Protein AF-A0A2S7XU06-F1 (afdb_monomer_lite)

pLDDT: mean 81.52, std 22.82, range [26.81, 98.25]

Organism: NCBI:txid61644

Sequence (320 aa):
MTQSYSNAATNSNQKAVSNQKDTAQTSTCYLTVCTRIDGKPAGKTYTLANGEVTKEVAGHSGRYTALRHRVASLSELSTLLASLTPAQTLIYGHCVECGDLPYQILPDKTLRERLNVGKRQLGVHHINGKTTIGRFKENFTSGGLLFVDRDRQPSMPAQLETASDDDFFAQLERLVPGISSAERLAYSSSSSRVLLPDGLPAFNGTPSRHYWLRLATDIDQDSIRLALTVAAGAADLMFTATDKHGKKRLNRTVLDLSVYSTEREIFDSPPAVNAPLQCAKGDYQISNLGGAASSSNRRGGCHSIPCQTHQDHDHPQRRR

Secondary structure (DSSP, 8-state):
--------------------------PPEEEEEEEETT---SSEEEEEETTEEEEEEP-----EEEEEEEESSHHHHHHHHHH--TTEEEESSB-STTTTS-EEEE-HHHHHHHHT-SS---S-EEETTEEEEES-GGG-B--SEEEEEB---TTS-GGG--SSHHHHHHHHTTTSTTGGGS-EEEEE-GGGGEE-TTS-BSS-SSPPEEEEEE-SS---HHHHHHHHHHHHHHTT-EEEEEPTTS--EEEEESB-GGG-STT-EE--SPPEE-TT-EEPPPPEEEESTT-----------------PPP----------

Foldseek 3Di:
DDDDDDDDDDDDDDDPPPPPPPPLPQQWFKWKKWFAPVNDFQAWEWEADPNAIDIDGDDHQQKTFMFIDIDRDVVVVLVVLLPFARRIWIFQFDAVLVPGDTAIEHAQVVVCVQVVHPDGDADWDQGPNGTYGYLDLRRTFGGQKDKWFFDDDPQDPPVLDDQDPLRNQVLCCLQPPQSSQFKKKWKFFQQLFKADLVRHRSDDDDGGTMMMGGHSDGDQLVVSLVSSVVSQVVSVQWDFDAPPVNPDTDIDGSTPSVSSGRSDIHGSHHHHYDPPMDGHRMDMDIPNPPGDPPPPPPPPPPPDDDDDDDDDDDDDDDDD

Structure (mmCIF, N/CA/C/O backbone):
data_AF-A0A2S7XU06-F1
#
_entry.id   AF-A0A2S7XU06-F1
#
loop_
_atom_site.group_PDB
_atom_site.id
_atom_site.type_symbol
_atom_site.label_atom_id
_atom_site.label_alt_id
_atom_site.label_comp_id
_atom_site.label_asym_id
_atom_site.label_entity_id
_atom_site.label_seq_id
_atom_site.pdbx_PDB_ins_code
_atom_site.Cartn_x
_atom_site.Cartn_y
_atom_site.Cartn_z
_atom_site.occupancy
_atom_site.B_iso_or_equiv
_atom_site.auth_seq_id
_atom_site.auth_comp_id
_atom_site.auth_asym_id
_atom_site.auth_atom_id
_atom_site.pdbx_PDB_model_num
ATOM 1 N N . MET A 1 1 ? -49.157 -52.410 25.604 1.00 34.88 1 MET A N 1
ATOM 2 C CA . MET A 1 1 ? -48.946 -53.593 24.740 1.00 34.88 1 MET A CA 1
ATOM 3 C C . MET A 1 1 ? -48.680 -53.046 23.342 1.00 34.88 1 MET A C 1
ATOM 5 O O . MET A 1 1 ? -49.532 -52.310 22.881 1.00 34.88 1 MET A O 1
ATOM 9 N N . THR A 1 2 ? -47.553 -53.190 22.647 1.00 34.50 2 THR A N 1
ATOM 10 C CA . THR A 1 2 ? -46.316 -53.972 22.808 1.00 34.50 2 THR A CA 1
ATOM 11 C C . THR A 1 2 ? -45.272 -53.318 21.876 1.00 34.50 2 THR A C 1
ATOM 13 O O . THR A 1 2 ? -45.641 -52.821 20.815 1.00 34.50 2 THR A O 1
ATOM 16 N N . GLN A 1 3 ? -43.997 -53.275 22.274 1.00 30.12 3 GLN A N 1
ATOM 17 C CA . GLN A 1 3 ? -42.848 -52.878 21.436 1.00 30.12 3 GLN A CA 1
ATOM 18 C C . GLN A 1 3 ? -42.535 -53.923 20.350 1.00 30.12 3 GLN A C 1
ATOM 20 O O . GLN A 1 3 ? -42.825 -55.095 20.576 1.00 30.12 3 GLN A O 1
ATOM 25 N N . SER A 1 4 ? -41.849 -53.516 19.266 1.00 29.25 4 SER A N 1
ATOM 26 C CA . SER A 1 4 ? -40.598 -54.099 18.683 1.00 29.25 4 SER A CA 1
ATOM 27 C C . SER A 1 4 ? -40.472 -53.742 17.183 1.00 29.25 4 SER A C 1
ATOM 29 O O . SER A 1 4 ? -41.433 -53.879 16.441 1.00 29.25 4 SER A O 1
ATOM 31 N N . TYR A 1 5 ? -39.463 -52.981 16.732 1.00 26.81 5 TYR A N 1
ATOM 32 C CA . TYR A 1 5 ? -38.028 -53.259 16.472 1.00 26.81 5 TYR A CA 1
ATOM 33 C C . TYR A 1 5 ? -37.704 -53.939 15.114 1.00 26.81 5 TYR A C 1
ATOM 35 O O . TYR A 1 5 ? -37.833 -55.144 14.965 1.00 26.81 5 TYR A O 1
ATOM 43 N N . SER A 1 6 ? -37.179 -53.104 14.196 1.00 30.50 6 SER A N 1
ATOM 44 C CA . SER A 1 6 ? -35.950 -53.238 13.368 1.00 30.50 6 SER A CA 1
ATOM 45 C C . SER A 1 6 ? -35.720 -54.344 12.314 1.00 30.50 6 SER A C 1
ATOM 47 O O . SER A 1 6 ? -35.914 -55.523 12.583 1.00 30.50 6 SER A O 1
ATOM 49 N N . ASN A 1 7 ? -35.042 -53.893 11.233 1.00 30.41 7 ASN A N 1
ATOM 50 C CA . ASN A 1 7 ? -34.068 -54.546 10.316 1.00 30.41 7 ASN A CA 1
ATOM 51 C C . ASN A 1 7 ? -34.589 -54.827 8.895 1.00 30.41 7 ASN A C 1
ATOM 53 O O . ASN A 1 7 ? -35.734 -55.211 8.733 1.00 30.41 7 ASN A O 1
ATOM 57 N N . ALA A 1 8 ? -33.817 -54.761 7.809 1.00 28.70 8 ALA A N 1
ATOM 58 C CA . ALA A 1 8 ? -32.512 -54.196 7.451 1.00 28.70 8 ALA A CA 1
ATOM 59 C C . ALA A 1 8 ? -32.339 -54.447 5.930 1.00 28.70 8 ALA A C 1
ATOM 61 O O . ALA A 1 8 ? -32.888 -55.431 5.443 1.00 28.70 8 ALA A O 1
ATOM 62 N N . ALA A 1 9 ? -31.499 -53.642 5.255 1.00 28.20 9 ALA A N 1
ATOM 63 C CA . ALA A 1 9 ? -30.775 -53.967 4.003 1.00 28.20 9 ALA A CA 1
ATOM 64 C C . ALA A 1 9 ? -31.636 -54.165 2.715 1.00 28.20 9 ALA A C 1
ATOM 66 O O . ALA A 1 9 ? -32.738 -54.678 2.760 1.00 28.20 9 ALA A O 1
ATOM 67 N N . THR A 1 10 ? -31.256 -53.800 1.484 1.00 27.20 10 THR A N 1
ATOM 68 C CA . THR A 1 10 ? -29.970 -53.412 0.884 1.00 27.20 10 THR A CA 1
ATOM 69 C C . THR A 1 10 ? -30.218 -52.854 -0.529 1.00 27.20 10 THR A C 1
ATOM 71 O O . THR A 1 10 ? -31.056 -53.376 -1.252 1.00 27.20 10 THR A O 1
ATOM 74 N N . ASN A 1 11 ? -29.415 -51.855 -0.913 1.00 28.66 11 ASN A N 1
ATOM 75 C CA . ASN A 1 11 ? -28.810 -51.609 -2.233 1.00 28.66 11 ASN A CA 1
ATOM 76 C C . ASN A 1 11 ? -29.585 -51.888 -3.538 1.00 28.66 11 ASN A C 1
ATOM 78 O O . ASN A 1 11 ? -29.717 -53.034 -3.950 1.00 28.66 11 ASN A O 1
ATOM 82 N N . SER A 1 12 ? -29.699 -50.841 -4.362 1.00 32.09 12 SER A N 1
ATOM 83 C CA . SER A 1 12 ? -28.951 -50.834 -5.632 1.00 32.09 12 SER A CA 1
ATOM 84 C C . SER A 1 12 ? -28.693 -49.412 -6.136 1.00 32.09 12 SER A C 1
ATOM 86 O O . SER A 1 12 ? -29.599 -48.687 -6.540 1.00 32.09 12 SER A O 1
ATOM 88 N N . ASN A 1 13 ? -27.409 -49.061 -6.097 1.00 30.61 13 ASN A N 1
ATOM 89 C CA . ASN A 1 13 ? -26.752 -47.896 -6.674 1.00 30.61 13 ASN A CA 1
ATOM 90 C C . ASN A 1 13 ? -27.155 -47.606 -8.130 1.00 30.61 13 ASN A C 1
ATOM 92 O O . ASN A 1 13 ? -26.910 -48.429 -9.009 1.00 30.61 13 ASN A O 1
ATOM 96 N N . GLN A 1 14 ? -27.548 -46.364 -8.409 1.00 34.12 14 GLN A N 1
ATOM 97 C CA . GLN A 1 14 ? -27.138 -45.685 -9.638 1.00 34.12 14 GLN A CA 1
ATOM 98 C C . GLN A 1 14 ? -26.460 -44.369 -9.253 1.00 34.12 14 GLN A C 1
ATOM 100 O O . GLN A 1 14 ? -27.095 -43.393 -8.864 1.00 34.12 14 GLN A O 1
ATOM 105 N N . LYS A 1 15 ? -25.122 -44.395 -9.308 1.00 31.27 15 LYS A N 1
ATOM 106 C CA . LYS A 1 15 ? -24.249 -43.228 -9.187 1.00 31.27 15 LYS A CA 1
ATOM 107 C C . LYS A 1 15 ? -24.567 -42.262 -10.328 1.00 31.27 15 LYS A C 1
ATOM 109 O O . LYS A 1 15 ? -24.138 -42.485 -11.457 1.00 31.27 15 LYS A O 1
ATOM 114 N N . ALA A 1 16 ? -25.243 -41.161 -10.019 1.00 30.86 16 ALA A N 1
ATOM 115 C CA . ALA A 1 16 ? -25.085 -39.942 -10.791 1.00 30.86 16 ALA A CA 1
ATOM 116 C C . ALA A 1 16 ? -23.667 -39.426 -10.516 1.00 30.86 16 ALA A C 1
ATOM 118 O O . ALA A 1 16 ? -23.377 -38.881 -9.452 1.00 30.86 16 ALA A O 1
ATOM 119 N N . VAL A 1 17 ? -22.756 -39.677 -11.455 1.00 34.00 17 VAL A N 1
ATOM 120 C CA . VAL A 1 17 ? -21.443 -39.032 -11.490 1.00 34.00 17 VAL A CA 1
ATOM 121 C C . VAL A 1 17 ? -21.697 -37.574 -11.853 1.00 34.00 17 VAL A C 1
ATOM 123 O O . VAL A 1 17 ? -21.720 -37.196 -13.022 1.00 34.00 17 VAL A O 1
ATOM 126 N N . SER A 1 18 ? -21.955 -36.749 -10.841 1.00 33.16 18 SER A N 1
ATOM 127 C CA . SER A 1 18 ? -21.838 -35.309 -10.993 1.00 33.16 18 SER A CA 1
ATOM 128 C C . SER A 1 18 ? -20.356 -35.008 -11.174 1.00 33.16 18 SER A C 1
ATOM 130 O O . SER A 1 18 ? -19.590 -35.022 -10.211 1.00 33.16 18 SER A O 1
ATOM 132 N N . ASN A 1 19 ? -19.952 -34.738 -12.414 1.00 31.17 19 ASN A N 1
ATOM 133 C CA . ASN A 1 19 ? -18.737 -33.989 -12.704 1.00 31.17 19 ASN A CA 1
ATOM 134 C C . ASN A 1 19 ? -18.919 -32.569 -12.149 1.00 31.17 19 ASN A C 1
ATOM 136 O O . ASN A 1 19 ? -19.179 -31.619 -12.887 1.00 31.17 19 ASN A O 1
ATOM 140 N N . GLN A 1 20 ? -18.810 -32.424 -10.829 1.00 35.94 20 GLN A N 1
ATOM 141 C CA . GLN A 1 20 ? -18.404 -31.165 -10.239 1.00 35.94 20 GLN A CA 1
ATOM 142 C C . GLN A 1 20 ? -16.956 -30.978 -10.676 1.00 35.94 20 GLN A C 1
ATOM 144 O O . GLN A 1 20 ? -16.041 -31.608 -10.155 1.00 35.94 20 GLN A O 1
ATOM 149 N N . LYS A 1 21 ? -16.753 -30.140 -11.696 1.00 32.44 21 LYS A N 1
ATOM 150 C CA . LYS A 1 21 ? -15.508 -29.382 -11.766 1.00 32.44 21 LYS A CA 1
ATOM 151 C C . LYS A 1 21 ? -15.359 -28.750 -10.390 1.00 32.44 21 LYS A C 1
ATOM 153 O O . LYS A 1 21 ? -16.229 -27.967 -10.012 1.00 32.44 21 LYS A O 1
ATOM 158 N N . ASP A 1 22 ? -14.308 -29.123 -9.669 1.00 33.75 22 ASP A N 1
ATOM 159 C CA . ASP A 1 2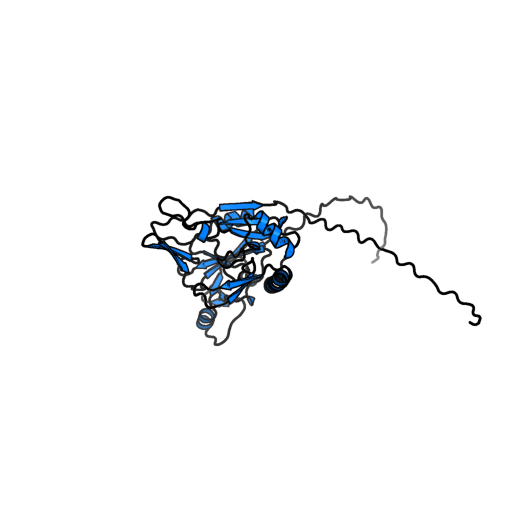2 ? -13.810 -28.381 -8.521 1.00 33.75 22 ASP A CA 1
ATOM 160 C C . ASP A 1 22 ? -13.613 -26.929 -8.965 1.00 33.75 22 ASP A C 1
ATOM 162 O O . ASP A 1 22 ? -12.575 -26.533 -9.496 1.00 33.75 22 ASP A O 1
ATOM 166 N N . THR A 1 23 ? -14.654 -26.115 -8.815 1.00 37.91 23 THR A N 1
ATOM 167 C CA . THR A 1 23 ? -14.512 -24.674 -8.731 1.00 37.91 23 THR A CA 1
ATOM 168 C C . THR A 1 23 ? -13.736 -24.452 -7.454 1.00 37.91 23 THR A C 1
ATOM 170 O O . THR A 1 23 ? -14.319 -24.499 -6.371 1.00 37.91 23 THR A O 1
ATOM 173 N N . ALA A 1 24 ? -12.417 -24.290 -7.593 1.00 44.22 24 ALA A N 1
ATOM 174 C CA . ALA A 1 24 ? -11.542 -23.820 -6.537 1.00 44.22 24 ALA A CA 1
ATOM 175 C C . ALA A 1 24 ? -12.277 -22.695 -5.814 1.00 44.22 24 ALA A C 1
ATOM 177 O O . ALA A 1 24 ? -12.590 -21.662 -6.411 1.00 44.22 24 ALA A O 1
ATOM 178 N N . GLN A 1 25 ? -12.659 -22.959 -4.568 1.00 41.88 25 GLN A N 1
ATOM 179 C CA . GLN A 1 25 ? -13.360 -22.013 -3.726 1.00 41.88 25 GLN A CA 1
ATOM 180 C C . GLN A 1 25 ? -12.443 -20.801 -3.608 1.00 41.88 25 GLN A C 1
ATOM 182 O O . GLN A 1 25 ? -11.453 -20.839 -2.884 1.00 41.88 25 GLN A O 1
ATOM 187 N N . THR A 1 26 ? -12.700 -19.762 -4.406 1.00 54.91 26 THR A N 1
ATOM 188 C CA . THR A 1 26 ? -11.866 -18.566 -4.423 1.00 54.91 26 THR A CA 1
ATOM 189 C C . THR A 1 26 ? -11.927 -17.970 -3.029 1.00 54.91 26 THR A C 1
ATOM 191 O O . THR A 1 26 ? -12.973 -17.450 -2.628 1.00 54.91 26 THR A O 1
ATOM 194 N N . SER A 1 27 ? -10.829 -18.095 -2.285 1.00 67.31 27 SER A N 1
ATOM 195 C CA . SER A 1 27 ? -10.645 -17.489 -0.974 1.00 67.31 27 SER A CA 1
ATOM 196 C C . SER A 1 27 ? -11.062 -16.022 -1.069 1.00 67.31 27 SER A C 1
ATOM 198 O O . SER A 1 27 ? -10.647 -15.276 -1.965 1.00 67.31 27 SER A O 1
ATOM 200 N N . THR A 1 28 ? -11.991 -15.623 -0.203 1.00 79.00 28 THR A N 1
ATOM 201 C CA . THR A 1 28 ? -12.367 -14.215 -0.099 1.00 79.00 28 THR A CA 1
ATOM 202 C C . THR A 1 28 ? -11.181 -13.473 0.498 1.00 79.00 28 THR A C 1
ATOM 204 O O . THR A 1 28 ? -10.697 -13.863 1.559 1.00 79.00 28 THR A O 1
ATOM 207 N N . CYS A 1 29 ? -10.719 -12.430 -0.185 1.00 92.31 29 CYS A N 1
ATOM 208 C CA . CYS A 1 29 ? -9.602 -11.627 0.279 1.00 92.31 29 CYS A CA 1
ATOM 209 C C . CYS A 1 29 ? -10.100 -10.431 1.101 1.00 92.31 29 CYS A C 1
ATOM 211 O O . CYS A 1 29 ? -11.226 -9.961 0.912 1.00 92.31 29 CYS A O 1
ATOM 213 N N . TYR A 1 30 ? -9.248 -9.910 1.978 1.00 93.94 30 TYR A N 1
ATOM 214 C CA . TYR A 1 30 ? -9.528 -8.732 2.789 1.00 93.94 30 TYR A CA 1
ATOM 215 C C . TYR A 1 30 ? -8.312 -7.814 2.874 1.00 93.94 30 TYR A C 1
ATOM 217 O O . TYR A 1 30 ? -7.170 -8.254 2.808 1.00 93.94 30 TYR A O 1
ATOM 225 N N . LEU A 1 31 ? -8.575 -6.529 3.065 1.00 95.56 31 LEU A N 1
ATOM 226 C CA . LEU A 1 31 ? -7.586 -5.527 3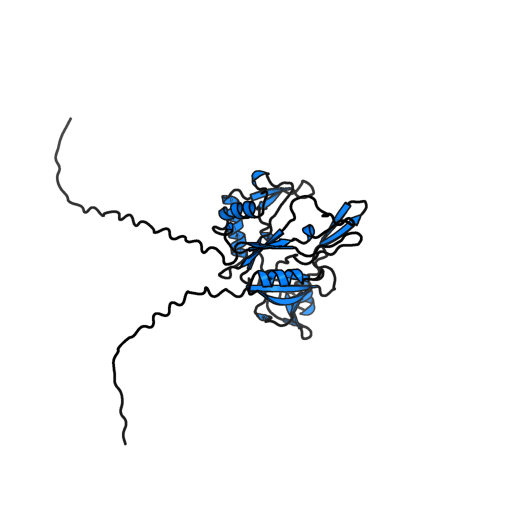.454 1.00 95.56 31 LEU A CA 1
ATOM 227 C C . LEU A 1 31 ? -8.272 -4.463 4.313 1.00 95.56 31 LEU A C 1
ATOM 229 O O . LEU A 1 31 ? -9.496 -4.483 4.475 1.00 95.56 31 LEU A O 1
ATOM 233 N N . THR A 1 32 ? -7.517 -3.514 4.855 1.00 97.38 32 THR A N 1
ATOM 234 C CA . THR A 1 32 ? -8.095 -2.392 5.607 1.00 97.38 32 THR A CA 1
ATOM 235 C C . THR A 1 32 ? -7.938 -1.085 4.842 1.00 97.38 32 THR A C 1
ATOM 237 O O . THR A 1 32 ? -6.831 -0.713 4.461 1.00 97.38 32 THR A O 1
ATOM 240 N N . VAL A 1 33 ? -9.030 -0.338 4.681 1.00 97.81 33 VAL A N 1
ATOM 241 C CA . VAL A 1 33 ? -8.993 1.050 4.204 1.00 97.81 33 VAL A CA 1
ATOM 242 C C . VAL A 1 33 ? -8.907 1.975 5.410 1.00 97.81 33 VAL A C 1
ATOM 244 O O . VAL A 1 33 ? -9.784 1.966 6.272 1.00 97.81 33 VAL A O 1
ATOM 247 N N . CYS A 1 34 ? -7.866 2.799 5.463 1.00 97.69 34 CYS A N 1
ATOM 248 C CA . CYS A 1 34 ? -7.593 3.725 6.554 1.00 97.69 34 CYS A CA 1
ATOM 249 C C . CYS A 1 34 ? -7.768 5.163 6.076 1.00 97.69 34 CYS A C 1
ATOM 251 O O . CYS A 1 34 ? -7.091 5.592 5.152 1.00 97.69 34 CYS A O 1
ATOM 253 N N . THR A 1 35 ? -8.622 5.936 6.740 1.00 97.56 35 THR A N 1
ATOM 254 C CA . THR A 1 35 ? -8.801 7.376 6.509 1.00 97.56 35 THR A CA 1
ATOM 255 C C . THR A 1 35 ? -8.203 8.150 7.673 1.00 97.56 35 THR A C 1
ATOM 257 O O . THR A 1 35 ? -8.550 7.900 8.830 1.00 97.56 35 THR A O 1
ATOM 260 N N . ARG A 1 36 ? -7.301 9.096 7.398 1.00 95.38 36 ARG A N 1
ATOM 261 C CA . ARG A 1 36 ? -6.695 9.937 8.436 1.00 95.38 36 ARG A CA 1
ATOM 262 C C . ARG A 1 36 ? -7.752 10.740 9.186 1.00 95.38 36 ARG A C 1
ATOM 264 O O . ARG A 1 36 ? -8.535 11.467 8.585 1.00 95.38 36 ARG A O 1
ATOM 271 N N . ILE A 1 37 ? -7.724 10.661 10.517 1.00 95.19 37 ILE A N 1
ATOM 272 C CA . ILE A 1 37 ? -8.692 11.371 11.375 1.00 95.19 37 ILE A CA 1
ATOM 273 C C . ILE A 1 37 ? -8.524 12.896 11.287 1.00 95.19 37 ILE A C 1
ATOM 275 O O . ILE A 1 37 ? -9.484 13.630 11.490 1.00 95.19 37 ILE A O 1
ATOM 279 N N . ASP A 1 38 ? -7.316 13.383 11.000 1.00 93.31 38 ASP A N 1
ATOM 280 C CA . ASP A 1 38 ? -7.021 14.816 10.883 1.00 93.31 38 ASP A CA 1
ATOM 281 C C . ASP A 1 38 ? -7.274 15.389 9.477 1.00 93.31 38 ASP A C 1
ATOM 283 O O . ASP A 1 38 ? -6.962 16.553 9.239 1.00 93.31 38 ASP A O 1
ATOM 287 N N . GLY A 1 39 ? -7.796 14.584 8.543 1.00 91.56 39 GLY A N 1
ATOM 288 C CA . GLY A 1 39 ? -8.112 15.001 7.172 1.00 91.56 39 GLY A CA 1
ATOM 289 C C . GLY A 1 39 ? -6.900 15.348 6.300 1.00 91.56 39 GLY A C 1
ATOM 290 O O . GLY A 1 39 ? -7.069 15.721 5.142 1.00 91.56 39 GLY A O 1
ATOM 291 N N . LYS A 1 40 ? -5.675 15.228 6.825 1.00 93.19 40 LYS A N 1
ATOM 292 C CA . LYS A 1 40 ? -4.448 15.496 6.066 1.00 93.19 40 LYS A CA 1
ATOM 293 C C . LYS A 1 40 ? -4.160 14.361 5.075 1.00 93.19 40 LYS A C 1
ATOM 295 O O . LYS A 1 40 ? -4.643 13.246 5.276 1.00 93.19 40 LYS A O 1
ATOM 300 N N . PRO A 1 41 ? -3.325 14.598 4.048 1.00 93.62 41 PRO A N 1
ATOM 301 C CA . PRO A 1 41 ? -2.873 13.541 3.150 1.00 93.62 41 PRO A CA 1
ATOM 302 C C . PRO A 1 41 ? -2.178 12.399 3.896 1.00 93.62 41 PRO A C 1
ATOM 304 O O . PRO A 1 41 ? -1.367 12.639 4.793 1.00 93.62 41 PRO A O 1
ATOM 307 N N . ALA A 1 42 ? -2.490 11.152 3.551 1.00 92.69 42 ALA A N 1
ATOM 308 C CA . ALA A 1 42 ? -1.853 9.977 4.140 1.00 92.69 42 ALA A CA 1
ATOM 309 C C . ALA A 1 42 ? -0.518 9.649 3.468 1.00 92.69 42 ALA A C 1
ATOM 311 O O . ALA A 1 42 ? 0.435 9.296 4.158 1.00 92.69 42 ALA A O 1
ATOM 312 N N . GLY A 1 43 ? -0.456 9.792 2.143 1.00 91.88 43 GLY A N 1
ATOM 313 C CA . GLY A 1 43 ? 0.737 9.542 1.342 1.00 91.88 43 GLY A CA 1
ATOM 314 C C . GLY A 1 43 ? 1.680 10.739 1.238 1.00 91.88 43 GLY A C 1
ATOM 315 O O . GLY A 1 43 ? 1.729 11.617 2.093 1.00 91.88 43 GLY A O 1
ATOM 316 N N . LYS A 1 44 ? 2.471 10.758 0.166 1.00 92.31 44 LYS A N 1
ATOM 317 C CA . LYS A 1 44 ? 3.425 11.837 -0.119 1.00 92.31 44 LYS A CA 1
ATOM 318 C C . LYS A 1 44 ? 2.698 13.089 -0.616 1.00 92.31 44 LYS A C 1
ATOM 320 O O . LYS A 1 44 ? 1.687 12.983 -1.316 1.00 92.31 44 LYS A O 1
ATOM 325 N N . THR A 1 45 ? 3.275 14.245 -0.307 1.00 94.56 45 THR A N 1
ATOM 326 C CA . THR A 1 45 ? 2.896 15.534 -0.891 1.00 94.56 45 THR A CA 1
ATOM 327 C C . THR A 1 45 ? 3.984 15.977 -1.860 1.00 94.56 45 THR A C 1
ATOM 329 O O . THR A 1 45 ? 5.169 15.895 -1.534 1.00 94.56 45 THR A O 1
ATOM 332 N N . TYR A 1 46 ? 3.592 16.442 -3.041 1.00 95.75 46 TYR A N 1
ATOM 333 C CA . TYR A 1 46 ? 4.508 16.938 -4.064 1.00 95.75 46 TYR A CA 1
ATOM 334 C C . TYR A 1 46 ? 4.296 18.426 -4.306 1.00 95.75 46 TYR A C 1
ATOM 336 O O . TYR A 1 46 ? 3.161 18.900 -4.397 1.00 95.75 46 TYR A O 1
ATOM 344 N N . THR A 1 47 ? 5.399 19.155 -4.431 1.00 95.75 47 THR A N 1
ATOM 345 C CA . THR A 1 47 ? 5.406 20.596 -4.699 1.00 95.75 47 THR A CA 1
ATOM 346 C C . THR A 1 47 ? 6.411 20.911 -5.799 1.00 95.75 47 THR A C 1
ATOM 348 O O . THR A 1 47 ? 7.431 20.235 -5.916 1.00 95.75 47 THR A O 1
ATOM 351 N N . LEU A 1 48 ? 6.121 21.924 -6.616 1.00 95.25 48 LEU A N 1
ATOM 352 C CA . LEU A 1 48 ? 7.043 22.441 -7.625 1.00 95.25 48 LEU A CA 1
ATOM 353 C C . LEU A 1 48 ? 7.597 23.780 -7.140 1.00 95.25 48 LEU A C 1
ATOM 355 O O . LEU A 1 48 ? 6.830 24.719 -6.931 1.00 95.25 48 LEU A O 1
ATOM 359 N N . ALA A 1 49 ? 8.913 23.871 -6.973 1.00 91.75 49 ALA A N 1
ATOM 360 C CA . ALA A 1 49 ? 9.603 25.102 -6.603 1.00 91.75 49 ALA A CA 1
ATOM 361 C C . ALA A 1 49 ? 10.845 25.272 -7.482 1.00 91.75 49 ALA A C 1
ATOM 363 O O . ALA A 1 49 ? 11.644 24.353 -7.606 1.00 91.75 49 ALA A O 1
ATOM 364 N N . ASN A 1 50 ? 11.007 26.442 -8.107 1.00 89.56 50 ASN A N 1
ATOM 365 C CA . ASN A 1 50 ? 12.158 26.762 -8.966 1.00 89.56 50 ASN A CA 1
ATOM 366 C C . ASN A 1 50 ? 12.416 25.739 -10.095 1.00 89.56 50 ASN A C 1
ATOM 368 O O . ASN A 1 50 ? 13.560 25.474 -10.447 1.00 89.56 50 ASN A O 1
ATOM 372 N N . GLY A 1 51 ? 11.351 25.151 -10.653 1.00 88.31 51 GLY A N 1
ATOM 373 C CA . GLY A 1 51 ? 11.449 24.120 -11.695 1.00 88.31 51 GLY A CA 1
ATOM 374 C C . GLY A 1 51 ? 11.760 22.711 -11.178 1.00 88.31 51 GLY A C 1
ATOM 375 O O . GLY A 1 51 ? 11.795 21.776 -11.971 1.00 88.31 51 GLY A O 1
ATOM 376 N N . GLU A 1 52 ? 11.932 22.531 -9.867 1.00 91.44 52 GLU A N 1
ATOM 377 C CA . GLU A 1 52 ? 12.211 21.240 -9.244 1.00 91.44 52 GLU A CA 1
ATOM 378 C C . GLU A 1 52 ? 10.986 20.710 -8.491 1.00 91.44 52 GLU A C 1
ATOM 380 O O . GLU A 1 52 ? 10.364 21.410 -7.684 1.00 91.44 52 GLU A O 1
ATOM 385 N N . VAL A 1 53 ? 10.635 19.449 -8.750 1.00 93.31 53 VAL A N 1
ATOM 386 C CA . VAL A 1 53 ? 9.581 18.753 -8.011 1.00 93.31 53 VAL A CA 1
ATOM 387 C C . VAL A 1 53 ? 10.174 18.156 -6.744 1.00 93.31 53 VAL A C 1
ATOM 389 O O . VAL A 1 53 ? 10.961 17.212 -6.791 1.00 93.31 53 VAL A O 1
ATOM 392 N N . THR A 1 54 ? 9.746 18.668 -5.595 1.00 92.25 54 THR A N 1
ATOM 393 C CA . THR A 1 54 ? 10.132 18.126 -4.293 1.00 92.25 54 THR A CA 1
ATOM 394 C C . THR A 1 54 ? 9.042 17.215 -3.738 1.00 92.25 54 THR A C 1
ATOM 396 O O . THR A 1 54 ? 7.849 17.374 -4.005 1.00 92.25 54 THR A O 1
ATOM 399 N N . LYS A 1 55 ? 9.475 16.212 -2.974 1.00 91.25 55 LYS A N 1
ATOM 400 C CA . LYS A 1 55 ? 8.626 15.187 -2.366 1.00 91.25 55 LYS A CA 1
ATOM 401 C C . LYS A 1 55 ? 8.745 15.280 -0.853 1.00 91.25 55 LYS A C 1
ATOM 403 O O . LYS A 1 55 ? 9.788 14.937 -0.294 1.00 91.25 55 LYS A O 1
ATOM 408 N N . GLU A 1 56 ? 7.655 15.636 -0.193 1.00 90.56 56 GLU A N 1
ATOM 409 C CA . GLU A 1 56 ? 7.528 15.576 1.257 1.00 90.56 56 GLU A CA 1
ATOM 410 C C . GLU A 1 56 ? 6.845 14.266 1.667 1.00 90.56 56 GLU A C 1
ATOM 412 O O . GLU A 1 56 ? 5.823 13.855 1.109 1.00 90.56 56 GLU A O 1
ATOM 417 N N . VAL A 1 57 ? 7.420 13.578 2.651 1.00 80.44 57 VAL A N 1
ATOM 418 C CA . VAL A 1 57 ? 6.758 12.436 3.286 1.00 80.44 57 VAL A CA 1
ATOM 419 C C . VAL A 1 57 ? 5.810 12.996 4.337 1.00 80.44 57 VAL A C 1
ATOM 421 O O . VAL A 1 57 ? 6.267 13.688 5.244 1.00 80.44 57 VAL A O 1
ATOM 424 N N . ALA A 1 58 ? 4.509 12.704 4.240 1.00 74.00 58 ALA A N 1
ATOM 425 C CA . ALA A 1 58 ? 3.554 13.213 5.216 1.00 74.00 58 ALA A CA 1
ATOM 426 C C . ALA A 1 58 ? 3.950 12.816 6.643 1.00 74.00 58 ALA A C 1
ATOM 428 O O . ALA A 1 58 ? 4.295 11.662 6.914 1.00 74.00 58 ALA A O 1
ATOM 429 N N . GLY A 1 59 ? 3.825 13.759 7.579 1.00 71.19 59 GLY A N 1
ATOM 430 C CA . GLY A 1 59 ? 3.921 13.459 9.004 1.00 71.19 59 GLY A CA 1
ATOM 431 C C . GLY A 1 59 ? 2.921 12.358 9.370 1.00 71.19 59 GLY A C 1
ATOM 432 O O . GLY A 1 59 ? 1.705 12.554 9.252 1.00 71.19 59 GLY A O 1
ATOM 433 N N . HIS A 1 60 ? 3.439 11.191 9.762 1.00 72.38 60 HIS A N 1
ATOM 434 C CA . HIS A 1 60 ? 2.644 10.008 10.084 1.00 72.38 60 HIS A CA 1
ATOM 435 C C . HIS A 1 60 ? 1.933 10.218 11.422 1.00 72.38 60 HIS A C 1
ATOM 437 O O . HIS A 1 60 ? 2.533 10.067 12.484 1.00 72.38 60 HIS A O 1
ATOM 443 N N . SER A 1 61 ? 0.641 10.555 11.384 1.00 75.44 61 SER A N 1
ATOM 444 C CA . SER A 1 61 ? -0.164 10.637 12.609 1.00 75.44 61 SER A CA 1
ATOM 445 C C . SER A 1 61 ? -0.417 9.251 13.208 1.00 75.44 61 SER A C 1
ATOM 447 O O . SER A 1 61 ? -0.608 9.140 14.417 1.00 75.44 61 SER A O 1
ATOM 449 N N . GLY A 1 62 ? -0.442 8.205 12.368 1.00 84.06 62 GLY A N 1
ATOM 450 C CA . GLY A 1 62 ? -0.798 6.834 12.746 1.00 84.06 62 GLY A CA 1
ATOM 451 C C . GLY A 1 62 ? -2.223 6.701 13.296 1.00 84.06 62 GLY A C 1
ATOM 452 O O . GLY A 1 62 ? -2.523 5.724 13.979 1.00 84.06 62 GLY A O 1
ATOM 453 N N . ARG A 1 63 ? -3.077 7.707 13.056 1.00 95.25 63 ARG A N 1
ATOM 454 C CA . ARG A 1 63 ? -4.428 7.838 13.611 1.00 95.25 63 ARG A CA 1
ATOM 455 C C . ARG A 1 63 ? -5.462 7.778 12.495 1.00 95.25 63 ARG A C 1
ATOM 457 O O . ARG A 1 63 ? -5.593 8.736 11.727 1.00 95.25 63 ARG A O 1
ATOM 464 N N . TYR A 1 64 ? -6.239 6.701 12.465 1.00 97.38 64 TYR A N 1
ATOM 465 C CA . TYR A 1 64 ? -7.171 6.420 11.374 1.00 97.38 64 TYR A CA 1
ATOM 466 C C . TYR A 1 64 ? -8.566 6.065 11.870 1.00 97.38 64 TYR A C 1
ATOM 468 O O . TYR A 1 64 ? -8.714 5.424 12.909 1.00 97.38 64 TYR A O 1
ATOM 476 N N . THR A 1 65 ? -9.574 6.450 11.093 1.00 97.75 65 THR A N 1
ATOM 477 C CA . THR A 1 65 ? -10.812 5.676 10.993 1.00 97.75 65 THR A CA 1
ATOM 478 C C . THR A 1 65 ? -10.563 4.600 9.946 1.00 97.75 65 THR A C 1
ATOM 480 O O . THR A 1 65 ? -10.102 4.911 8.850 1.00 97.75 65 THR A O 1
ATOM 483 N N . ALA A 1 66 ? -10.830 3.350 10.281 1.00 97.94 66 ALA A N 1
ATOM 484 C CA . ALA A 1 66 ? -10.520 2.193 9.468 1.00 97.94 66 ALA A CA 1
ATOM 485 C C . ALA A 1 66 ? -11.777 1.376 9.184 1.00 97.94 66 ALA A C 1
ATOM 487 O O . ALA A 1 66 ? -12.696 1.330 10.004 1.00 97.94 66 ALA A O 1
ATOM 488 N N . LEU A 1 67 ? -11.801 0.744 8.016 1.00 97.31 67 LEU A N 1
ATOM 489 C CA . LEU A 1 67 ? -12.854 -0.167 7.601 1.00 97.31 67 LEU A CA 1
ATOM 490 C C . LEU A 1 67 ? -12.225 -1.388 6.939 1.00 97.31 67 LEU A C 1
ATOM 492 O O . LEU A 1 67 ? -11.381 -1.262 6.049 1.00 97.31 67 LEU A O 1
ATOM 496 N N . ARG A 1 68 ? -12.666 -2.568 7.367 1.00 95.94 68 ARG A N 1
ATOM 497 C CA . ARG A 1 68 ? -12.345 -3.831 6.713 1.00 95.94 68 ARG A CA 1
ATOM 498 C C . ARG A 1 68 ? -13.036 -3.872 5.355 1.00 95.94 68 ARG A C 1
ATOM 500 O O . ARG A 1 68 ? -14.245 -3.680 5.273 1.00 95.94 68 ARG A O 1
ATOM 507 N N . HIS A 1 69 ? -12.277 -4.112 4.295 1.00 95.31 69 HIS A N 1
ATOM 508 C CA . HIS A 1 69 ? -12.800 -4.172 2.939 1.00 95.31 69 HIS A CA 1
ATOM 509 C C . HIS A 1 69 ? -12.604 -5.568 2.363 1.00 95.31 69 HIS A C 1
ATOM 511 O O . HIS A 1 69 ? -11.494 -6.101 2.364 1.00 95.31 69 HIS A O 1
ATOM 517 N N . ARG A 1 70 ? -13.699 -6.156 1.884 1.00 94.62 70 ARG A N 1
ATOM 518 C CA . ARG A 1 70 ? -13.698 -7.433 1.173 1.00 94.62 70 ARG A CA 1
ATOM 519 C C . ARG A 1 70 ? -13.271 -7.208 -0.276 1.00 94.62 70 ARG A C 1
ATOM 521 O O . ARG A 1 70 ? -13.728 -6.265 -0.900 1.00 94.62 70 ARG A O 1
ATOM 528 N N . VAL A 1 71 ? -12.445 -8.099 -0.812 1.00 93.69 71 VAL A N 1
ATOM 529 C CA . VAL A 1 71 ? -11.995 -8.084 -2.208 1.00 93.69 71 VAL A CA 1
ATOM 530 C C . VAL A 1 71 ? -12.276 -9.455 -2.820 1.00 93.69 71 VAL A C 1
ATOM 532 O O . VAL A 1 71 ? -11.605 -10.440 -2.510 1.00 93.69 71 VAL A O 1
ATOM 535 N N . ALA A 1 72 ? -13.289 -9.553 -3.680 1.00 91.94 72 ALA A N 1
ATOM 536 C CA . ALA A 1 72 ? -13.652 -10.804 -4.344 1.00 91.94 72 ALA A CA 1
ATOM 537 C C . ALA A 1 72 ? -12.859 -11.049 -5.636 1.00 91.94 72 ALA A C 1
ATOM 539 O O . ALA A 1 72 ? -12.743 -12.195 -6.072 1.00 91.94 72 ALA A O 1
ATOM 540 N N . SER A 1 73 ? -12.312 -9.997 -6.252 1.00 92.62 73 SER A N 1
ATOM 541 C CA . SER A 1 73 ? -11.514 -10.076 -7.481 1.00 92.62 73 SER A CA 1
ATOM 542 C C . SER A 1 73 ? -10.519 -8.919 -7.597 1.00 92.62 73 SER A C 1
ATOM 544 O O . SER A 1 73 ? -10.673 -7.887 -6.943 1.00 92.62 73 SER A O 1
ATOM 546 N N . LEU A 1 74 ? -9.525 -9.051 -8.479 1.00 94.75 74 LEU A N 1
ATOM 547 C CA . LEU A 1 74 ? -8.598 -7.954 -8.775 1.00 94.75 74 LEU A CA 1
ATOM 548 C C . LEU A 1 74 ? -9.271 -6.771 -9.493 1.00 94.75 74 LEU A C 1
ATOM 550 O O . LEU A 1 74 ? -8.809 -5.641 -9.365 1.00 94.75 74 LEU A O 1
ATOM 554 N N . SER A 1 75 ? -10.393 -6.998 -10.184 1.00 94.94 75 SER A N 1
ATOM 555 C CA . SER A 1 75 ? -11.210 -5.920 -10.761 1.00 94.94 75 SER A CA 1
ATOM 556 C C . SER A 1 75 ? -11.955 -5.111 -9.692 1.00 94.94 75 SER A C 1
ATOM 558 O O . SER A 1 75 ? -12.152 -3.905 -9.838 1.00 94.94 75 SER A O 1
ATOM 560 N N . GLU A 1 76 ? -12.388 -5.761 -8.612 1.00 95.31 76 GLU A N 1
ATOM 561 C CA . GLU A 1 76 ? -12.973 -5.062 -7.464 1.00 95.31 76 GLU A CA 1
ATOM 562 C C . GLU A 1 76 ? -11.894 -4.264 -6.727 1.00 95.31 76 GLU A C 1
ATOM 564 O O . GLU A 1 76 ? -12.113 -3.103 -6.383 1.00 95.31 76 GLU A O 1
ATOM 569 N N . LEU A 1 77 ? -10.693 -4.841 -6.584 1.00 96.25 77 LEU A N 1
ATOM 570 C CA . LEU A 1 77 ? -9.546 -4.128 -6.032 1.00 96.25 77 LEU A CA 1
ATOM 571 C C . LEU A 1 77 ? -9.203 -2.883 -6.856 1.00 96.25 77 LEU A C 1
ATOM 573 O O . LEU A 1 77 ? -9.066 -1.813 -6.276 1.00 96.25 77 LEU A O 1
ATOM 577 N N . SER A 1 78 ? -9.118 -2.966 -8.188 1.00 96.62 78 SER A N 1
ATOM 578 C CA . SER A 1 78 ? -8.811 -1.785 -9.012 1.00 96.62 78 SER A CA 1
ATOM 579 C C . SER A 1 78 ? -9.863 -0.678 -8.865 1.00 96.62 78 SER A C 1
ATOM 581 O O . SER A 1 78 ? -9.511 0.499 -8.780 1.00 96.62 78 SER A O 1
ATOM 583 N N . THR A 1 79 ? -11.141 -1.049 -8.740 1.00 96.94 79 THR A N 1
ATOM 584 C CA . THR A 1 79 ? -12.240 -0.108 -8.468 1.00 96.94 79 THR A CA 1
ATOM 585 C C . THR A 1 79 ? -12.072 0.562 -7.103 1.00 96.94 79 THR A C 1
ATOM 587 O O . THR A 1 79 ? -12.194 1.785 -6.998 1.00 96.94 79 THR A O 1
ATOM 590 N N . LEU A 1 80 ? -11.725 -0.209 -6.066 1.00 97.19 80 LEU A N 1
ATOM 591 C CA . LEU A 1 80 ? -11.406 0.331 -4.747 1.00 97.19 80 LEU A CA 1
ATOM 592 C C . LEU A 1 80 ? -10.236 1.319 -4.826 1.00 97.19 80 LEU A C 1
ATOM 594 O O . LEU A 1 80 ? -10.374 2.447 -4.354 1.00 97.19 80 LEU A O 1
ATOM 598 N N . LEU A 1 81 ? -9.117 0.930 -5.446 1.00 97.44 81 LEU A N 1
ATOM 599 C CA . LEU A 1 81 ? -7.922 1.772 -5.568 1.00 97.44 81 LEU A CA 1
ATOM 600 C C . LEU A 1 81 ? -8.223 3.095 -6.289 1.00 97.44 81 LEU A C 1
ATOM 602 O O . LEU A 1 81 ? -7.723 4.149 -5.887 1.00 97.44 81 LEU A O 1
ATOM 606 N N . ALA A 1 82 ? -9.075 3.062 -7.317 1.00 96.44 82 ALA A N 1
ATOM 607 C CA . ALA A 1 82 ? -9.503 4.249 -8.052 1.00 96.44 82 ALA A CA 1
ATOM 608 C C . ALA A 1 82 ? -10.400 5.188 -7.224 1.00 96.44 82 ALA A C 1
ATOM 610 O O . ALA A 1 82 ? -10.445 6.387 -7.499 1.00 96.44 82 ALA A O 1
ATOM 611 N N . SER A 1 83 ? -11.093 4.660 -6.210 1.00 96.81 83 SER A N 1
ATOM 612 C CA . SER A 1 83 ? -11.988 5.425 -5.330 1.00 96.81 83 SER A CA 1
ATOM 613 C C . SER A 1 83 ? -11.286 6.100 -4.145 1.00 96.81 83 SER A C 1
ATOM 615 O O . SER A 1 83 ? -11.889 6.934 -3.467 1.00 96.81 83 SER A O 1
ATOM 617 N N . LEU A 1 84 ? -10.020 5.752 -3.880 1.00 97.06 84 LEU A N 1
ATOM 618 C CA . LEU A 1 84 ? -9.276 6.287 -2.742 1.00 97.06 84 LEU A CA 1
ATOM 619 C C . LEU A 1 84 ? -9.040 7.797 -2.871 1.00 97.06 84 LEU A C 1
ATOM 621 O O . LEU A 1 84 ? -8.751 8.332 -3.941 1.00 97.06 84 LEU A O 1
ATOM 625 N N . THR A 1 85 ? -9.077 8.476 -1.731 1.00 96.00 85 THR A N 1
ATOM 626 C CA . THR A 1 85 ? -8.787 9.908 -1.589 1.00 96.00 85 THR A CA 1
ATOM 627 C C . THR A 1 85 ? -7.374 10.140 -1.040 1.00 96.00 85 THR A C 1
ATOM 629 O O . THR A 1 85 ? -6.795 9.232 -0.438 1.00 96.00 85 THR A O 1
ATOM 632 N N . PRO A 1 86 ? -6.802 11.356 -1.157 1.00 95.12 86 PRO A N 1
ATOM 633 C CA . PRO A 1 86 ? -5.459 11.630 -0.636 1.00 95.12 86 PRO A CA 1
ATOM 634 C C . PRO A 1 86 ? -5.317 11.430 0.877 1.00 95.12 86 PRO A C 1
ATOM 636 O O . PRO A 1 86 ? -4.220 11.168 1.364 1.00 95.12 86 PRO A O 1
ATOM 639 N N . ALA A 1 87 ? -6.413 11.534 1.636 1.00 95.44 87 ALA A N 1
ATOM 640 C CA . ALA A 1 87 ? -6.436 11.302 3.081 1.00 95.44 87 ALA A CA 1
ATOM 641 C C . ALA A 1 87 ? -6.480 9.810 3.460 1.00 95.44 87 ALA A C 1
ATOM 643 O O . ALA A 1 87 ? -6.488 9.479 4.651 1.00 95.44 87 ALA A O 1
ATOM 644 N N . GLN A 1 88 ? -6.523 8.913 2.471 1.00 96.25 88 GLN A N 1
ATOM 645 C CA . GLN A 1 88 ? -6.623 7.476 2.675 1.00 96.25 88 GLN A CA 1
ATOM 646 C C . GLN A 1 88 ? -5.313 6.750 2.387 1.00 96.25 88 GLN A C 1
ATOM 648 O O . GLN A 1 88 ? -4.502 7.177 1.573 1.00 96.25 88 GLN A O 1
ATOM 653 N N . THR A 1 89 ? -5.112 5.634 3.071 1.00 95.31 89 THR A N 1
ATOM 654 C CA . THR A 1 89 ? -4.062 4.648 2.816 1.00 95.31 89 THR A CA 1
ATOM 655 C C . THR A 1 89 ? -4.656 3.261 3.025 1.00 95.31 89 THR A C 1
ATOM 657 O O . THR A 1 89 ? -5.724 3.127 3.630 1.00 95.31 89 THR A O 1
ATOM 660 N N . LEU A 1 90 ? -3.987 2.230 2.532 1.00 96.00 90 LEU A N 1
ATOM 661 C CA . LEU A 1 90 ? -4.371 0.852 2.808 1.00 96.00 90 LEU A CA 1
ATOM 662 C C . LEU A 1 90 ? -3.483 0.291 3.910 1.00 96.00 90 LEU A C 1
ATOM 664 O O . LEU A 1 90 ? -2.327 0.682 4.036 1.00 96.00 90 LEU A O 1
ATOM 668 N N . ILE A 1 91 ? -4.008 -0.635 4.698 1.00 94.62 91 ILE A N 1
ATOM 669 C CA . ILE A 1 91 ? -3.196 -1.560 5.482 1.00 94.62 91 ILE A CA 1
ATOM 670 C C . ILE A 1 91 ? -3.399 -2.949 4.892 1.00 94.62 91 ILE A C 1
ATOM 672 O O . ILE A 1 91 ? -4.530 -3.346 4.603 1.00 94.62 91 ILE A O 1
ATOM 676 N N . TYR A 1 92 ? -2.282 -3.646 4.694 1.00 89.25 92 TYR A N 1
ATOM 677 C CA . TYR A 1 92 ? -2.235 -4.954 4.049 1.00 89.25 92 TYR A CA 1
ATOM 678 C C . TYR A 1 92 ? -3.133 -5.985 4.742 1.00 89.25 92 TYR A C 1
ATOM 680 O O . TYR A 1 92 ? -3.890 -6.701 4.093 1.00 89.25 92 TYR A O 1
ATOM 688 N N . GLY A 1 93 ? -3.050 -6.051 6.070 1.00 92.81 93 GLY A N 1
ATOM 689 C CA . GLY A 1 93 ? -3.862 -6.935 6.887 1.00 92.81 93 GLY A CA 1
ATOM 690 C C . GLY A 1 93 ? -5.202 -6.330 7.293 1.00 92.81 93 GLY A C 1
ATOM 691 O O . GLY A 1 93 ? -5.571 -5.201 6.960 1.00 92.81 93 GLY A O 1
ATOM 692 N N . HIS A 1 94 ? -5.935 -7.105 8.080 1.00 94.38 94 HIS A N 1
ATOM 693 C CA . HIS A 1 94 ? -7.244 -6.739 8.602 1.00 94.38 94 HIS A CA 1
ATOM 694 C C . HIS A 1 94 ? -7.450 -7.252 10.027 1.00 94.38 94 HIS A C 1
ATOM 696 O O . HIS A 1 94 ? -6.847 -8.245 10.434 1.00 94.38 94 HIS A O 1
ATOM 702 N N . CYS A 1 95 ? -8.291 -6.560 10.797 1.00 95.19 95 CYS A N 1
ATOM 703 C CA . CYS A 1 95 ? -8.647 -6.970 12.152 1.00 95.19 95 CYS A CA 1
ATOM 704 C C . CYS A 1 95 ? -9.973 -7.739 12.123 1.00 95.19 95 CYS A C 1
ATOM 706 O O . CYS A 1 95 ? -11.026 -7.156 11.865 1.00 95.19 95 CYS A O 1
ATOM 708 N N . VAL A 1 96 ? -9.925 -9.050 12.374 1.00 93.12 96 VAL A N 1
ATOM 709 C CA . VAL A 1 96 ? -11.115 -9.920 12.338 1.00 93.12 96 VAL A CA 1
ATOM 710 C C . VAL A 1 96 ? -12.117 -9.536 13.427 1.00 93.12 96 VAL A C 1
ATOM 712 O O . VAL A 1 96 ? -13.312 -9.456 13.153 1.00 93.12 96 VAL A O 1
ATOM 715 N N . GLU A 1 97 ? -11.627 -9.237 14.633 1.00 94.88 97 GLU A N 1
ATOM 716 C CA . GLU A 1 97 ? -12.449 -8.896 15.802 1.00 94.88 97 GLU A CA 1
ATOM 717 C C . GLU A 1 97 ? -13.231 -7.581 15.641 1.00 94.88 97 GLU A C 1
ATOM 719 O O . GLU A 1 97 ? -14.280 -7.415 16.257 1.00 94.88 97 GLU A O 1
ATOM 724 N N . CYS A 1 98 ? -12.765 -6.655 14.794 1.00 93.69 98 CYS A N 1
ATOM 725 C CA . CYS A 1 98 ? -13.496 -5.419 14.494 1.00 93.69 98 CYS A CA 1
ATOM 726 C C . CYS A 1 98 ? -14.711 -5.634 13.570 1.00 93.69 98 CYS A C 1
ATOM 728 O O . CYS A 1 98 ? -15.546 -4.736 13.447 1.00 93.69 98 CYS A O 1
ATOM 730 N N . GLY A 1 99 ? -14.825 -6.796 12.915 1.00 90.56 99 GLY A N 1
ATOM 731 C CA . GLY A 1 99 ? -15.898 -7.080 11.961 1.00 90.56 99 GLY A CA 1
ATOM 732 C C . GLY A 1 99 ? -15.914 -6.118 10.765 1.00 90.56 99 GLY A C 1
ATOM 733 O O . GLY A 1 99 ? -14.866 -5.682 10.289 1.00 90.56 99 GLY A O 1
ATOM 734 N N . ASP A 1 100 ? -17.114 -5.805 10.268 1.00 90.56 100 ASP A N 1
ATOM 735 C CA . ASP A 1 100 ? -17.336 -4.934 9.097 1.00 90.56 100 ASP A CA 1
ATOM 736 C C . ASP A 1 100 ? -17.735 -3.495 9.465 1.00 90.56 100 ASP A C 1
ATOM 738 O O . ASP A 1 100 ? -18.058 -2.693 8.590 1.00 90.56 100 ASP A O 1
ATOM 742 N N . LEU A 1 101 ? -17.736 -3.147 10.754 1.00 93.06 101 LEU A N 1
ATOM 743 C CA . LEU A 1 101 ? -18.071 -1.797 11.203 1.00 93.06 101 LEU A CA 1
ATOM 744 C C . LEU A 1 101 ? -16.823 -0.901 11.237 1.00 93.06 101 LEU A C 1
ATOM 746 O O . LEU A 1 101 ? -15.719 -1.392 11.475 1.00 93.06 101 LEU A O 1
ATOM 750 N N . PRO A 1 102 ? -16.969 0.424 11.045 1.00 96.94 102 PRO A N 1
ATOM 751 C CA . PRO A 1 102 ? -15.851 1.347 11.193 1.00 96.94 102 PRO A CA 1
ATOM 752 C C . PRO A 1 102 ? -15.242 1.310 12.602 1.00 96.94 102 PRO A C 1
ATOM 754 O O . PRO A 1 102 ? -15.956 1.373 13.602 1.00 96.94 102 PRO A O 1
ATOM 757 N N . TYR A 1 103 ? -13.913 1.303 12.681 1.00 98.19 103 TYR A N 1
ATOM 758 C CA . TYR A 1 103 ? -13.155 1.320 13.936 1.00 98.19 103 TYR A CA 1
ATOM 759 C C . TYR A 1 103 ? -12.023 2.350 13.893 1.00 98.19 103 TYR A C 1
ATOM 761 O O . TYR A 1 103 ? -11.734 2.947 12.858 1.00 98.19 103 TYR A O 1
ATOM 769 N N . GLN A 1 104 ? -11.385 2.611 15.032 1.00 98.00 104 GLN A N 1
ATOM 770 C CA . GLN A 1 104 ? -10.227 3.496 15.122 1.00 98.00 104 GLN A CA 1
ATOM 771 C C . GLN A 1 104 ? -8.931 2.699 15.218 1.00 98.00 104 GLN A C 1
ATOM 773 O O . GLN A 1 104 ? -8.842 1.722 15.954 1.00 98.00 104 GLN A O 1
ATOM 778 N N . ILE A 1 105 ? -7.899 3.172 14.530 1.00 97.88 105 ILE A N 1
ATOM 779 C CA . ILE A 1 105 ? -6.522 2.715 14.714 1.00 97.88 105 ILE A CA 1
ATOM 780 C C . ILE A 1 105 ? -5.739 3.864 15.333 1.00 97.88 105 ILE A C 1
ATOM 782 O O . ILE A 1 105 ? -5.779 4.988 14.822 1.00 97.88 105 ILE A O 1
ATOM 786 N N . LEU A 1 106 ? -5.033 3.591 16.430 1.00 97.19 106 LEU A N 1
ATOM 787 C CA . LEU A 1 106 ? -4.211 4.571 17.135 1.00 97.19 106 LEU A CA 1
ATOM 788 C C . LEU A 1 106 ? -2.758 4.089 17.294 1.00 97.19 106 LEU A C 1
ATOM 790 O O . LEU A 1 106 ? -2.513 2.886 17.410 1.00 97.19 106 LEU A O 1
ATOM 794 N N . PRO A 1 107 ? -1.781 5.010 17.380 1.00 95.50 107 PRO A N 1
ATOM 795 C CA . PRO A 1 107 ? -0.428 4.673 17.810 1.00 95.50 107 PRO A CA 1
ATOM 796 C C . PRO A 1 107 ? -0.416 4.187 19.263 1.00 95.50 107 PRO A C 1
ATOM 798 O O . PRO A 1 107 ? -1.232 4.640 20.066 1.00 95.50 107 PRO A O 1
ATOM 801 N N . ASP A 1 108 ? 0.569 3.355 19.622 1.00 95.38 108 ASP A N 1
ATOM 802 C CA . ASP A 1 108 ? 0.755 2.822 20.984 1.00 95.38 108 ASP A CA 1
ATOM 803 C C . ASP A 1 108 ? 0.628 3.898 22.067 1.00 95.38 108 ASP A C 1
ATOM 805 O O . ASP A 1 108 ? -0.195 3.788 22.973 1.00 95.38 108 ASP A O 1
ATOM 809 N N . LYS A 1 109 ? 1.411 4.975 21.931 1.00 95.38 109 LYS A N 1
ATOM 810 C CA . LYS A 1 109 ? 1.432 6.077 22.894 1.00 95.38 109 LYS A CA 1
ATOM 811 C C . LYS A 1 109 ? 0.030 6.653 23.117 1.00 95.38 109 LYS A C 1
ATOM 813 O O . LYS A 1 109 ? -0.417 6.741 24.254 1.00 95.38 109 LYS A O 1
ATOM 818 N N . THR A 1 110 ? -0.680 6.973 22.036 1.00 95.81 110 THR A N 1
ATOM 819 C CA . THR A 1 110 ? -2.028 7.551 22.108 1.00 95.81 110 THR A CA 1
ATOM 820 C C . THR A 1 110 ? -3.051 6.563 22.662 1.00 95.81 110 THR A C 1
ATOM 822 O O . THR A 1 110 ? -3.938 6.966 23.408 1.00 95.81 110 THR A O 1
ATOM 825 N N . LEU A 1 111 ? -2.953 5.278 22.311 1.00 97.31 111 LEU A N 1
ATOM 826 C CA . LEU A 1 111 ? -3.843 4.254 22.853 1.00 97.31 111 LEU A CA 1
ATOM 827 C C . LEU A 1 111 ? -3.666 4.127 24.370 1.00 97.31 111 LEU A C 1
ATOM 829 O O . LEU A 1 111 ? -4.647 4.166 25.109 1.00 97.31 111 LEU A O 1
ATOM 833 N N . ARG A 1 112 ? -2.416 4.037 24.835 1.00 97.44 112 ARG A N 1
ATOM 834 C CA . ARG A 1 112 ? -2.081 3.935 26.260 1.00 97.44 112 ARG A CA 1
ATOM 835 C C . ARG A 1 112 ? -2.526 5.151 27.059 1.00 97.44 112 ARG A C 1
ATOM 837 O O . ARG A 1 112 ? -3.093 4.983 28.133 1.00 97.44 112 ARG A O 1
ATOM 844 N N . GLU A 1 113 ? -2.324 6.351 26.517 1.00 96.81 113 GLU A N 1
ATOM 845 C CA . GLU A 1 113 ? -2.817 7.599 27.111 1.00 96.81 113 GLU A CA 1
ATOM 846 C C . GLU A 1 113 ? -4.344 7.578 27.265 1.00 96.81 113 GLU A C 1
ATOM 848 O O . GLU A 1 113 ? -4.857 7.911 28.329 1.00 96.81 113 GLU A O 1
ATOM 853 N N . ARG A 1 114 ? -5.086 7.125 26.243 1.00 96.38 114 ARG A N 1
ATOM 854 C CA . ARG A 1 114 ? -6.558 7.058 26.297 1.00 96.38 114 ARG A CA 1
ATOM 855 C C . ARG A 1 114 ? -7.102 5.974 27.223 1.00 96.38 114 ARG A C 1
ATOM 857 O O . ARG A 1 114 ? -8.201 6.134 27.741 1.00 96.38 114 ARG A O 1
ATOM 864 N N . LEU A 1 115 ? -6.366 4.881 27.400 1.00 96.69 115 LEU A N 1
ATOM 865 C CA . LEU A 1 115 ? -6.727 3.793 28.312 1.00 96.69 115 LEU A CA 1
ATOM 866 C C . LEU A 1 115 ? -6.208 4.017 29.741 1.00 96.69 115 LEU A C 1
ATOM 868 O O . LEU A 1 115 ? -6.551 3.242 30.626 1.00 96.69 115 LEU A O 1
ATOM 872 N N . ASN A 1 116 ? -5.394 5.056 29.968 1.00 96.75 116 ASN A N 1
ATOM 873 C CA . ASN A 1 116 ? -4.708 5.326 31.232 1.00 96.75 116 ASN A CA 1
ATOM 874 C C . ASN A 1 116 ? -3.886 4.122 31.741 1.00 96.75 116 ASN A C 1
ATOM 876 O O . ASN A 1 116 ? -4.004 3.693 32.888 1.00 96.75 116 ASN A O 1
ATOM 880 N N . VAL A 1 117 ? -3.057 3.547 30.864 1.00 96.38 117 VAL A N 1
ATOM 881 C CA . VAL A 1 117 ? -2.229 2.370 31.177 1.00 96.38 117 VAL A CA 1
ATOM 882 C C . VAL A 1 117 ? -0.760 2.589 30.828 1.00 96.38 117 VAL A C 1
ATOM 884 O O . VAL A 1 117 ? -0.412 3.201 29.821 1.00 96.38 117 VAL A O 1
ATOM 887 N N . GLY A 1 118 ? 0.134 2.023 31.641 1.00 95.44 118 GLY A N 1
ATOM 888 C CA . GLY A 1 118 ? 1.583 2.137 31.436 1.00 95.44 118 GLY A CA 1
ATOM 889 C C . GLY A 1 118 ? 2.169 1.178 30.393 1.00 95.44 118 GLY A C 1
ATOM 890 O O . GLY A 1 118 ? 3.289 1.385 29.938 1.00 95.44 118 GLY A O 1
ATOM 891 N N . LYS A 1 119 ? 1.432 0.134 29.996 1.00 94.81 119 LYS A N 1
ATOM 892 C CA . LYS A 1 119 ? 1.930 -0.955 29.138 1.00 94.81 119 LYS A CA 1
ATOM 893 C C . LYS A 1 119 ? 1.152 -1.070 27.832 1.00 94.81 119 LYS A C 1
ATOM 895 O O . LYS A 1 119 ? -0.020 -0.697 27.781 1.00 94.81 119 LYS A O 1
ATOM 900 N N . ARG A 1 120 ? 1.810 -1.614 26.803 1.00 94.81 120 ARG A N 1
ATOM 901 C CA . ARG A 1 120 ? 1.229 -1.920 25.486 1.00 94.81 120 ARG A CA 1
ATOM 902 C C . ARG A 1 120 ? -0.063 -2.728 25.640 1.00 94.81 120 ARG A C 1
ATOM 904 O O . ARG A 1 120 ? -0.113 -3.636 26.468 1.00 94.81 120 ARG A O 1
ATOM 911 N N . GLN A 1 121 ? -1.076 -2.400 24.843 1.00 96.62 121 GLN A N 1
ATOM 912 C CA . GLN A 1 121 ? -2.373 -3.080 24.839 1.00 96.62 121 GLN A CA 1
ATOM 913 C C . GLN A 1 121 ? -2.651 -3.687 23.463 1.00 96.62 121 GLN A C 1
ATOM 915 O O . GLN A 1 121 ? -2.493 -3.008 22.449 1.00 96.62 121 GLN A O 1
ATOM 920 N N . LEU A 1 122 ? -3.026 -4.964 23.445 1.00 96.50 122 LEU A N 1
ATOM 921 C CA . LEU A 1 122 ? -3.418 -5.706 22.246 1.00 96.50 122 LEU A CA 1
ATOM 922 C C . LEU A 1 122 ? -4.927 -5.972 22.269 1.00 96.50 122 LEU A C 1
ATOM 924 O O . LEU A 1 122 ? -5.552 -5.903 23.329 1.00 96.50 122 LEU A O 1
ATOM 928 N N . GLY A 1 123 ? -5.472 -6.318 21.107 1.00 96.00 123 GLY A N 1
ATOM 929 C CA . GLY A 1 123 ? -6.885 -6.619 20.920 1.00 96.00 123 GLY A CA 1
ATOM 930 C C . GLY A 1 123 ? -7.758 -5.379 20.743 1.00 96.00 123 GLY A C 1
ATOM 931 O O . GLY A 1 123 ? -7.282 -4.258 20.523 1.00 96.00 123 GLY A O 1
ATOM 932 N N . VAL A 1 124 ? -9.066 -5.614 20.803 1.00 97.19 124 VAL A N 1
ATOM 933 C CA . VAL A 1 124 ? -10.097 -4.593 20.620 1.00 97.19 124 VAL A CA 1
ATOM 934 C C . VAL A 1 124 ? -10.434 -3.894 21.934 1.00 97.19 124 VAL A C 1
ATOM 936 O O . VAL A 1 124 ? -10.706 -4.517 22.959 1.00 97.19 124 VAL A O 1
ATOM 939 N N . HIS A 1 125 ? -10.488 -2.566 21.883 1.00 97.75 125 HIS A N 1
ATOM 940 C CA . HIS A 1 125 ? -10.913 -1.708 22.981 1.00 97.75 125 HIS A CA 1
ATOM 941 C C . HIS A 1 125 ? -12.133 -0.878 22.585 1.00 97.75 125 HIS A C 1
ATOM 943 O O . HIS A 1 125 ? -12.348 -0.580 21.412 1.00 97.75 125 HIS A O 1
ATOM 949 N N . HIS A 1 126 ? -12.899 -0.432 23.577 1.00 96.75 126 HIS A N 1
ATOM 950 C CA . HIS A 1 126 ? -14.029 0.472 23.377 1.00 96.75 126 HIS A CA 1
ATOM 951 C C . HIS A 1 126 ? -13.752 1.780 24.113 1.00 96.75 126 HIS A C 1
ATOM 953 O O . HIS A 1 126 ? -13.772 1.827 25.340 1.00 96.75 126 HIS A O 1
ATOM 959 N N . ILE A 1 127 ? -13.457 2.844 23.364 1.00 96.06 127 ILE A N 1
ATOM 960 C CA . ILE A 1 127 ? -13.084 4.154 23.913 1.00 96.06 127 ILE A CA 1
ATOM 961 C C . ILE A 1 127 ? -14.093 5.181 23.412 1.00 96.06 127 ILE A C 1
ATOM 963 O O . ILE A 1 127 ? -14.226 5.379 22.205 1.00 96.06 127 ILE A O 1
ATOM 967 N N . ASN A 1 128 ? -14.809 5.838 24.328 1.00 93.06 128 ASN A N 1
ATOM 968 C CA . ASN A 1 128 ? -15.859 6.816 24.005 1.00 93.06 128 ASN A CA 1
ATOM 969 C C . ASN A 1 128 ? -16.890 6.273 22.994 1.00 93.06 128 ASN A C 1
ATOM 971 O O . ASN A 1 128 ? -17.233 6.946 22.022 1.00 93.06 128 ASN A O 1
ATOM 975 N N . GLY A 1 129 ? -17.318 5.020 23.184 1.00 92.94 129 GLY A N 1
ATOM 976 C CA . GLY A 1 129 ? -18.281 4.345 22.307 1.00 92.94 129 GLY A CA 1
ATOM 977 C C . GLY A 1 129 ? -17.732 3.912 20.942 1.00 92.94 129 GLY A C 1
ATOM 978 O O . GLY A 1 129 ? -18.509 3.489 20.095 1.00 92.94 129 GLY A O 1
ATOM 979 N N . LYS A 1 130 ? -16.416 4.011 20.705 1.00 95.88 130 LYS A N 1
ATOM 980 C CA . LYS A 1 130 ? -15.782 3.612 19.440 1.00 95.88 130 LYS A CA 1
ATOM 981 C C . LYS A 1 130 ? -14.888 2.395 19.625 1.00 95.88 130 LYS A C 1
ATOM 983 O O . LYS A 1 130 ? -13.969 2.417 20.451 1.00 95.88 130 LYS A O 1
ATOM 988 N N . THR A 1 131 ? -15.105 1.381 18.794 1.00 98.00 131 THR A N 1
ATOM 989 C CA . THR A 1 131 ? -14.174 0.265 18.601 1.00 98.00 131 THR A CA 1
ATOM 990 C C . THR A 1 131 ? -12.816 0.819 18.189 1.00 98.00 131 THR A C 1
ATOM 992 O O . THR A 1 131 ? -12.721 1.619 17.258 1.00 98.00 131 THR A O 1
ATOM 995 N N . THR A 1 132 ? -11.769 0.464 18.923 1.00 98.25 132 THR A N 1
ATOM 996 C CA . THR A 1 132 ? -10.430 1.041 18.796 1.00 98.25 132 THR A CA 1
ATOM 997 C C . THR A 1 132 ? -9.372 -0.037 18.982 1.00 98.25 132 THR A C 1
ATOM 999 O O . THR A 1 132 ? -9.422 -0.786 19.953 1.00 98.25 132 THR A O 1
ATOM 1002 N N . ILE A 1 133 ? -8.373 -0.065 18.104 1.00 97.88 133 ILE A N 1
ATOM 1003 C CA . ILE A 1 133 ? -7.194 -0.928 18.211 1.00 97.88 133 ILE A CA 1
ATOM 1004 C C . ILE A 1 133 ? -5.905 -0.103 18.162 1.00 97.88 133 ILE A C 1
ATOM 1006 O O . ILE A 1 133 ? -5.867 1.019 17.645 1.00 97.88 133 ILE A O 1
ATOM 1010 N N . GLY A 1 134 ? -4.818 -0.679 18.670 1.00 96.88 134 GLY A N 1
ATOM 1011 C CA . GLY A 1 134 ? -3.470 -0.173 18.409 1.00 96.88 134 GLY A CA 1
ATOM 1012 C C . GLY A 1 134 ? -2.958 -0.620 17.038 1.00 96.88 134 GLY A C 1
ATOM 1013 O O . GLY A 1 134 ? -3.284 -1.724 16.596 1.00 96.88 134 GLY A O 1
ATOM 1014 N N . ARG A 1 135 ? -2.134 0.199 16.369 1.00 95.06 135 ARG A N 1
ATOM 1015 C CA . ARG A 1 135 ? -1.445 -0.198 15.124 1.00 95.06 135 ARG A CA 1
ATOM 1016 C C . ARG A 1 135 ? -0.283 -1.147 15.431 1.00 95.06 135 ARG A C 1
ATOM 1018 O O . ARG A 1 135 ? 0.874 -0.736 15.495 1.00 95.06 135 ARG A O 1
ATOM 1025 N N . PHE A 1 136 ? -0.624 -2.406 15.658 1.00 94.19 136 PHE A N 1
ATOM 1026 C CA . PHE A 1 136 ? 0.276 -3.486 16.039 1.00 94.19 136 PHE A CA 1
ATOM 1027 C C . PHE A 1 136 ? 0.034 -4.683 15.146 1.00 94.19 136 PHE A C 1
ATOM 1029 O O . PHE A 1 136 ? -1.125 -5.044 14.980 1.00 94.19 136 PHE A O 1
ATOM 1036 N N . LYS A 1 137 ? 1.091 -5.324 14.643 1.00 93.06 137 LYS A N 1
ATOM 1037 C CA . LYS A 1 137 ? 0.961 -6.505 13.782 1.00 93.06 137 LYS A CA 1
ATOM 1038 C C . LYS A 1 137 ? 0.072 -7.597 14.382 1.00 93.06 137 LYS A C 1
ATOM 1040 O O . LYS A 1 137 ? -0.713 -8.194 13.671 1.00 93.06 137 LYS A O 1
ATOM 1045 N N . GLU A 1 138 ? 0.107 -7.776 15.700 1.00 94.75 138 GLU A N 1
ATOM 1046 C CA . GLU A 1 138 ? -0.676 -8.765 16.450 1.00 94.75 138 GLU A CA 1
ATOM 1047 C C . GLU A 1 138 ? -2.191 -8.493 16.423 1.00 94.75 138 GLU A C 1
ATOM 1049 O O . GLU A 1 138 ? -2.972 -9.390 16.715 1.00 94.75 138 GLU A O 1
ATOM 1054 N N . ASN A 1 139 ? -2.615 -7.278 16.056 1.00 95.88 139 ASN A N 1
ATOM 1055 C CA . ASN A 1 139 ? -4.026 -6.927 15.874 1.00 95.88 139 ASN A CA 1
ATOM 1056 C C . ASN A 1 139 ? -4.510 -7.125 14.425 1.00 95.88 139 ASN A C 1
ATOM 1058 O O . ASN A 1 139 ? -5.697 -6.925 14.151 1.00 95.88 139 ASN A O 1
ATOM 1062 N N . PHE A 1 140 ? -3.614 -7.470 13.492 1.00 94.81 140 PHE A N 1
ATOM 1063 C CA . PHE A 1 140 ? -3.933 -7.680 12.082 1.00 94.81 140 PHE A CA 1
ATOM 1064 C C . PHE A 1 140 ? -3.536 -9.084 11.641 1.00 94.81 140 PHE A C 1
ATOM 1066 O O . PHE A 1 140 ? -2.428 -9.548 11.890 1.00 94.81 140 PHE A O 1
ATOM 1073 N N . THR A 1 141 ? -4.408 -9.720 10.876 1.00 92.44 141 THR A N 1
ATOM 1074 C CA . THR A 1 141 ? -4.087 -10.937 10.130 1.00 92.44 141 THR A CA 1
ATOM 1075 C C . THR A 1 141 ? -4.038 -10.632 8.640 1.00 92.44 141 THR A C 1
ATOM 1077 O O . THR A 1 141 ? -4.664 -9.673 8.169 1.00 92.44 141 THR A O 1
ATOM 1080 N N . SER A 1 142 ? -3.278 -11.439 7.904 1.00 90.88 142 SER A N 1
ATOM 1081 C CA . SER A 1 142 ? -3.251 -11.400 6.447 1.00 90.88 142 SER A CA 1
ATOM 1082 C C . SER A 1 142 ? -4.654 -11.649 5.875 1.00 90.88 142 SER A C 1
ATOM 1084 O O . SER A 1 142 ? -5.546 -12.162 6.555 1.00 90.88 142 SER A O 1
ATOM 1086 N N . GLY A 1 143 ? -4.886 -11.161 4.660 1.00 88.69 143 GLY A N 1
ATOM 1087 C CA . GLY A 1 143 ? -6.189 -11.208 4.003 1.00 88.69 143 GLY A CA 1
ATOM 1088 C C . GLY A 1 143 ? -6.143 -11.881 2.638 1.00 88.69 143 GLY A C 1
ATOM 1089 O O . GLY A 1 143 ? -6.945 -11.542 1.776 1.00 88.69 143 GLY A O 1
ATOM 1090 N N . GLY A 1 144 ? -5.202 -12.800 2.402 1.00 90.19 144 GLY A N 1
ATOM 1091 C CA . GLY A 1 144 ? -5.132 -13.569 1.155 1.00 90.19 144 GLY A CA 1
ATOM 1092 C C . GLY A 1 144 ? -4.790 -12.755 -0.100 1.00 90.19 144 GLY A C 1
ATOM 1093 O O . GLY A 1 144 ? -5.110 -13.181 -1.210 1.00 90.19 144 GLY A O 1
ATOM 1094 N N . LEU A 1 145 ? -4.166 -11.588 0.047 1.00 91.62 145 LEU A N 1
ATOM 1095 C CA . LEU A 1 145 ? -3.532 -10.850 -1.051 1.00 91.62 145 LEU A CA 1
ATOM 1096 C C . LEU A 1 145 ? -2.017 -11.004 -0.945 1.00 91.62 145 LEU A C 1
ATOM 1098 O O . LEU A 1 145 ? -1.522 -11.355 0.112 1.00 91.62 145 LEU A O 1
ATOM 1102 N N . LEU A 1 146 ? -1.289 -10.741 -2.026 1.00 92.25 146 LEU A N 1
ATOM 1103 C CA . LEU A 1 146 ? 0.156 -10.530 -2.041 1.00 92.25 146 LEU A CA 1
ATOM 1104 C C . LEU A 1 146 ? 0.428 -9.201 -2.739 1.00 92.25 146 LEU A C 1
ATOM 1106 O O . LEU A 1 146 ? -0.055 -8.974 -3.846 1.00 92.25 146 LEU A O 1
ATOM 1110 N N . PHE A 1 147 ? 1.188 -8.333 -2.082 1.00 94.06 147 PHE A N 1
ATOM 1111 C CA . PHE A 1 147 ? 1.576 -7.032 -2.605 1.00 94.06 147 PHE A CA 1
ATOM 1112 C C . PHE A 1 147 ? 3.037 -7.110 -3.014 1.00 94.06 147 PHE A C 1
ATOM 1114 O O . PHE A 1 147 ? 3.856 -7.581 -2.236 1.00 94.06 147 PHE A O 1
ATOM 1121 N N . VAL A 1 148 ? 3.363 -6.666 -4.219 1.00 94.69 148 VAL A N 1
ATOM 1122 C CA . VAL A 1 148 ? 4.723 -6.677 -4.750 1.00 94.69 148 VAL A CA 1
ATOM 1123 C C . VAL A 1 148 ? 5.098 -5.237 -5.059 1.00 94.69 148 VAL A C 1
ATOM 1125 O O . VAL A 1 148 ? 4.527 -4.612 -5.955 1.00 94.69 148 VAL A O 1
ATOM 1128 N N . ASP A 1 149 ? 6.067 -4.723 -4.307 1.00 92.31 149 ASP A N 1
ATOM 1129 C CA . ASP A 1 149 ? 6.662 -3.411 -4.535 1.00 92.31 149 ASP A CA 1
ATOM 1130 C C . ASP A 1 149 ? 8.037 -3.588 -5.177 1.00 92.31 149 ASP A C 1
ATOM 1132 O O . ASP A 1 149 ? 8.947 -4.192 -4.598 1.00 92.31 149 ASP A O 1
ATOM 1136 N N . ARG A 1 150 ? 8.163 -3.113 -6.415 1.00 90.06 150 ARG A N 1
ATOM 1137 C CA . ARG A 1 150 ? 9.390 -3.220 -7.197 1.00 90.06 150 ARG A CA 1
ATOM 1138 C C . ARG A 1 150 ? 10.346 -2.103 -6.787 1.00 90.06 150 ARG A C 1
ATOM 1140 O O . ARG A 1 150 ? 10.153 -0.949 -7.171 1.00 90.06 150 ARG A O 1
ATOM 1147 N N . ASP A 1 151 ? 11.419 -2.458 -6.085 1.00 80.62 151 ASP A N 1
ATOM 1148 C CA . ASP A 1 151 ? 12.410 -1.488 -5.619 1.00 80.62 151 ASP A CA 1
ATOM 1149 C C . ASP A 1 151 ? 13.382 -1.148 -6.758 1.00 80.62 151 ASP A C 1
ATOM 1151 O O . ASP A 1 151 ? 14.204 -1.972 -7.148 1.00 80.62 151 ASP A O 1
ATOM 1155 N N . ARG A 1 152 ? 13.288 0.061 -7.325 1.00 82.94 152 ARG A N 1
ATOM 1156 C CA . ARG A 1 152 ? 14.265 0.591 -8.292 1.00 82.94 152 ARG A CA 1
ATOM 1157 C C . ARG A 1 152 ? 15.073 1.697 -7.624 1.00 82.94 152 ARG A C 1
ATOM 1159 O O . ARG A 1 152 ? 14.511 2.694 -7.170 1.00 82.94 152 ARG A O 1
ATOM 1166 N N . GLN A 1 153 ? 16.392 1.538 -7.584 1.00 79.81 153 GLN A N 1
ATOM 1167 C CA . GLN A 1 153 ? 17.310 2.482 -6.942 1.00 79.81 153 GLN A CA 1
ATOM 1168 C C . GLN A 1 153 ? 18.438 2.853 -7.910 1.00 79.81 153 GLN A C 1
ATOM 1170 O O . GLN A 1 153 ? 18.921 1.965 -8.603 1.00 79.81 153 GLN A O 1
ATOM 1175 N N . PRO A 1 154 ? 18.958 4.095 -7.894 1.00 81.19 154 PRO A N 1
ATOM 1176 C CA . PRO A 1 154 ? 20.082 4.493 -8.754 1.00 81.19 154 PRO A CA 1
ATOM 1177 C C . PRO A 1 154 ? 21.364 3.660 -8.588 1.00 81.19 154 PRO A C 1
ATOM 1179 O O . PRO A 1 154 ? 22.237 3.692 -9.444 1.00 81.19 154 PRO A O 1
ATOM 1182 N N . SER A 1 155 ? 21.508 2.953 -7.462 1.00 82.50 155 SER A N 1
ATOM 1183 C CA . SER A 1 155 ? 22.645 2.063 -7.176 1.00 82.50 155 SER A CA 1
ATOM 1184 C C . SER A 1 155 ? 22.367 0.591 -7.506 1.00 82.50 155 SER A C 1
ATOM 1186 O O . SER A 1 155 ? 23.195 -0.267 -7.196 1.00 82.50 155 SER A O 1
ATOM 1188 N N . MET A 1 156 ? 21.212 0.281 -8.103 1.00 87.81 156 MET A N 1
ATOM 1189 C CA . MET A 1 156 ? 20.891 -1.062 -8.570 1.00 87.81 156 MET A CA 1
ATOM 1190 C C . MET A 1 156 ? 21.851 -1.454 -9.707 1.00 87.81 156 MET A C 1
ATOM 1192 O O . MET A 1 156 ? 22.034 -0.683 -10.647 1.00 87.81 156 MET A O 1
ATOM 1196 N N . PRO A 1 157 ? 22.481 -2.637 -9.647 1.00 89.75 157 PRO A N 1
ATOM 1197 C CA . PRO A 1 157 ? 23.266 -3.150 -10.762 1.00 89.75 157 PRO A CA 1
ATOM 1198 C C . PRO A 1 157 ? 22.414 -3.330 -12.023 1.00 89.75 157 PRO A C 1
ATOM 1200 O O . PRO A 1 157 ? 21.304 -3.853 -11.939 1.00 89.75 157 PRO A O 1
ATOM 1203 N N . ALA A 1 158 ? 22.961 -2.982 -13.190 1.00 90.00 158 ALA A N 1
ATOM 1204 C CA . ALA A 1 158 ? 22.243 -3.029 -14.467 1.00 90.00 158 ALA A CA 1
ATOM 1205 C C . ALA A 1 158 ? 21.636 -4.410 -14.783 1.00 90.00 158 ALA A C 1
ATOM 1207 O O . ALA A 1 158 ? 20.560 -4.484 -15.360 1.00 90.00 158 ALA A O 1
ATOM 1208 N N . GLN A 1 159 ? 22.271 -5.512 -14.358 1.00 89.88 159 GLN A N 1
ATOM 1209 C CA . GLN A 1 159 ? 21.731 -6.863 -14.561 1.00 89.88 159 GLN A CA 1
ATOM 1210 C C . GLN A 1 159 ? 20.467 -7.177 -13.738 1.00 89.88 159 GLN A C 1
ATOM 1212 O O . GLN A 1 159 ? 19.786 -8.162 -14.018 1.00 89.88 159 GLN A O 1
ATOM 1217 N N . LEU A 1 160 ? 20.182 -6.392 -12.694 1.00 91.50 160 LEU A N 1
ATOM 1218 C CA . LEU A 1 160 ? 18.960 -6.515 -11.895 1.00 91.50 160 LEU A CA 1
ATOM 1219 C C . LEU A 1 160 ? 17.853 -5.585 -12.390 1.00 91.50 160 LEU A C 1
ATOM 1221 O O . LEU A 1 160 ? 16.684 -5.807 -12.066 1.00 91.50 160 LEU A O 1
ATOM 1225 N N . GLU A 1 161 ? 18.201 -4.574 -13.184 1.00 89.19 161 GLU A N 1
ATOM 1226 C CA . GLU A 1 161 ? 17.218 -3.751 -13.865 1.00 89.19 161 GLU A CA 1
ATOM 1227 C C . GLU A 1 161 ? 16.517 -4.571 -14.949 1.00 89.19 161 GLU A C 1
ATOM 1229 O O . GLU A 1 161 ? 17.120 -5.384 -15.646 1.00 89.19 161 GLU A O 1
ATOM 1234 N N . THR A 1 162 ? 15.214 -4.355 -15.101 1.00 87.31 162 THR A N 1
ATOM 1235 C CA . THR A 1 162 ? 14.436 -5.014 -16.153 1.00 87.31 162 THR A CA 1
ATOM 1236 C C . THR A 1 162 ? 13.644 -3.979 -16.931 1.00 87.31 162 THR A C 1
ATOM 1238 O O . THR A 1 162 ? 13.123 -3.023 -16.341 1.00 87.31 162 THR A O 1
ATOM 1241 N N . ALA A 1 163 ? 13.556 -4.170 -18.246 1.00 84.06 163 ALA A N 1
ATOM 1242 C CA . ALA A 1 163 ? 12.958 -3.203 -19.158 1.00 84.06 163 ALA A CA 1
ATOM 1243 C C . ALA A 1 163 ? 11.428 -3.155 -19.038 1.00 84.06 163 ALA A C 1
ATOM 1245 O O . ALA A 1 163 ? 10.836 -2.083 -19.169 1.00 84.06 163 ALA A O 1
ATOM 1246 N N . SER A 1 164 ? 10.799 -4.295 -18.741 1.00 89.12 164 SER A N 1
ATOM 1247 C CA . SER A 1 164 ? 9.344 -4.435 -18.669 1.00 89.12 164 SER A CA 1
ATOM 1248 C C . SER A 1 164 ? 8.850 -5.056 -17.356 1.00 89.12 164 SER A C 1
ATOM 1250 O O . SER A 1 164 ? 9.631 -5.527 -16.515 1.00 89.12 164 SER A O 1
ATOM 1252 N N . ASP A 1 165 ? 7.529 -5.032 -17.170 1.00 90.56 165 ASP A N 1
ATOM 1253 C CA . ASP A 1 165 ? 6.850 -5.736 -16.079 1.00 90.56 165 ASP A CA 1
ATOM 1254 C C . ASP A 1 165 ? 6.969 -7.259 -16.278 1.00 90.56 165 ASP A C 1
ATOM 1256 O O . ASP A 1 165 ? 7.222 -7.978 -15.318 1.00 90.56 165 ASP A O 1
ATOM 1260 N N . ASP A 1 166 ? 6.883 -7.762 -17.514 1.00 91.81 166 ASP A N 1
ATOM 1261 C CA . ASP A 1 166 ? 7.025 -9.196 -17.801 1.00 91.81 166 ASP A CA 1
ATOM 1262 C C . ASP A 1 166 ? 8.443 -9.707 -17.515 1.00 91.81 166 ASP A C 1
ATOM 1264 O O . ASP A 1 166 ? 8.592 -10.736 -16.857 1.00 91.81 166 ASP A O 1
ATOM 1268 N N . ASP A 1 167 ? 9.484 -8.954 -17.889 1.00 92.75 167 ASP A N 1
ATOM 1269 C CA . ASP A 1 167 ? 10.873 -9.303 -17.552 1.00 92.75 167 ASP A CA 1
ATOM 1270 C C . ASP A 1 167 ? 11.094 -9.334 -16.036 1.00 92.75 167 ASP A C 1
ATOM 1272 O O . ASP A 1 167 ? 11.829 -10.172 -15.512 1.00 92.75 167 ASP A O 1
ATOM 1276 N N . PHE A 1 168 ? 10.450 -8.412 -15.311 1.00 93.94 168 PHE A N 1
ATOM 1277 C CA . PHE A 1 168 ? 10.508 -8.391 -13.854 1.00 93.94 168 PHE A CA 1
ATOM 1278 C C . PHE A 1 168 ? 9.866 -9.643 -13.260 1.00 93.94 168 PHE A C 1
ATOM 1280 O O . PHE A 1 168 ? 10.485 -10.326 -12.452 1.00 93.94 168 PHE A O 1
ATOM 1287 N N . PHE A 1 169 ? 8.660 -9.999 -13.693 1.00 95.31 169 PHE A N 1
ATOM 1288 C CA . PHE A 1 169 ? 7.992 -11.203 -13.205 1.00 95.31 169 PHE A CA 1
ATOM 1289 C C . PHE A 1 169 ? 8.713 -12.495 -13.622 1.00 95.31 169 PHE A C 1
ATOM 1291 O O . PHE A 1 169 ? 8.751 -13.438 -12.834 1.00 95.31 169 PHE A O 1
ATOM 1298 N N . ALA A 1 170 ? 9.353 -12.529 -14.794 1.00 95.00 170 ALA A N 1
ATOM 1299 C CA . ALA A 1 170 ? 10.232 -13.625 -15.198 1.00 95.00 170 ALA A CA 1
ATOM 1300 C C . ALA A 1 170 ? 11.471 -13.735 -14.290 1.00 95.00 170 ALA A C 1
ATOM 1302 O O . ALA A 1 170 ? 11.874 -14.838 -13.927 1.00 95.00 170 ALA A O 1
ATOM 1303 N N . GLN A 1 171 ? 12.050 -12.611 -13.853 1.00 95.00 171 GLN A N 1
ATOM 1304 C CA . GLN A 1 171 ? 13.122 -12.603 -12.851 1.00 95.00 171 GLN A CA 1
ATOM 1305 C C . GLN A 1 171 ? 12.633 -13.156 -11.496 1.00 95.00 171 GLN A C 1
ATOM 1307 O O . GLN A 1 171 ? 13.365 -13.903 -10.838 1.00 95.00 171 GLN A O 1
ATOM 1312 N N . LEU A 1 172 ? 11.391 -12.846 -11.097 1.00 95.50 172 LEU A N 1
ATOM 1313 C CA . LEU A 1 172 ? 10.792 -13.307 -9.836 1.00 95.50 172 LEU A CA 1
ATOM 1314 C C . LEU A 1 172 ? 10.454 -14.807 -9.801 1.00 95.50 172 LEU A C 1
ATOM 1316 O O . LEU A 1 172 ? 10.299 -15.346 -8.705 1.00 95.50 172 LEU A O 1
ATOM 1320 N N . GLU A 1 173 ? 10.413 -15.511 -10.936 1.00 95.31 173 GLU A N 1
ATOM 1321 C CA . GLU A 1 173 ? 10.255 -16.980 -10.982 1.00 95.31 173 GLU A CA 1
ATOM 1322 C C . GLU A 1 173 ? 11.320 -17.717 -10.160 1.00 95.31 173 GLU A C 1
ATOM 1324 O O . GLU A 1 173 ? 11.068 -18.782 -9.598 1.00 95.31 173 GLU A O 1
ATOM 1329 N N . ARG A 1 174 ? 12.513 -17.122 -10.035 1.00 93.44 174 ARG A N 1
ATOM 1330 C CA . ARG A 1 174 ? 13.611 -17.656 -9.214 1.00 93.44 174 ARG A CA 1
ATOM 1331 C C . ARG A 1 174 ? 13.316 -17.600 -7.712 1.00 93.44 174 ARG A C 1
ATOM 1333 O O . ARG A 1 174 ? 13.978 -18.294 -6.946 1.00 93.44 174 ARG A O 1
ATOM 1340 N N . LEU A 1 175 ? 12.360 -16.767 -7.297 1.00 93.19 175 LEU A N 1
ATOM 1341 C CA . LEU A 1 175 ? 11.937 -16.599 -5.905 1.00 93.19 175 LEU A CA 1
ATOM 1342 C C . LEU A 1 175 ? 10.630 -17.329 -5.622 1.00 93.19 175 LEU A C 1
ATOM 1344 O O . LEU A 1 175 ? 10.501 -18.003 -4.604 1.00 93.19 175 LEU A O 1
ATOM 1348 N N . VAL A 1 176 ? 9.662 -17.172 -6.523 1.00 92.06 176 VAL A N 1
ATOM 1349 C CA . VAL A 1 176 ? 8.315 -17.722 -6.397 1.00 92.06 176 VAL A CA 1
ATOM 1350 C C . VAL A 1 176 ? 7.953 -18.393 -7.720 1.00 92.06 176 VAL A C 1
ATOM 1352 O O . VAL A 1 176 ? 7.457 -17.726 -8.630 1.00 92.06 176 VAL A O 1
ATOM 1355 N N . PRO A 1 177 ? 8.193 -19.707 -7.850 1.00 91.62 177 PRO A N 1
ATOM 1356 C CA . PRO A 1 177 ? 7.841 -20.435 -9.060 1.00 91.62 177 PRO A CA 1
ATOM 1357 C C . PRO A 1 177 ? 6.350 -20.296 -9.401 1.00 91.62 177 PRO A C 1
ATOM 1359 O O . PRO A 1 177 ? 5.482 -20.526 -8.557 1.00 91.62 177 PRO A O 1
ATOM 1362 N N . GLY A 1 178 ? 6.056 -19.937 -10.648 1.00 91.38 178 GLY A N 1
ATOM 1363 C CA . GLY A 1 178 ? 4.720 -19.702 -11.193 1.00 91.38 178 GLY A CA 1
ATOM 1364 C C . GLY A 1 178 ? 4.224 -18.254 -11.105 1.00 91.38 178 GLY A C 1
ATOM 1365 O O . GLY A 1 178 ? 3.176 -17.952 -11.686 1.00 91.38 178 GLY A O 1
ATOM 1366 N N . ILE A 1 179 ? 4.941 -17.347 -10.429 1.00 93.31 179 ILE A N 1
ATOM 1367 C CA . ILE A 1 179 ? 4.497 -15.958 -10.219 1.00 93.31 179 ILE A CA 1
ATOM 1368 C C . ILE A 1 179 ? 4.299 -15.174 -11.525 1.00 93.31 179 ILE A C 1
ATOM 1370 O O . ILE A 1 179 ? 3.418 -14.319 -11.596 1.00 93.31 179 ILE A O 1
ATOM 1374 N N . SER A 1 180 ? 5.054 -15.480 -12.583 1.00 94.69 180 SER A N 1
ATOM 1375 C CA . SER A 1 180 ? 4.922 -14.819 -13.889 1.00 94.69 180 SER A CA 1
ATOM 1376 C C . SER A 1 180 ? 3.619 -15.160 -14.610 1.00 94.69 180 SER A C 1
ATOM 1378 O O . SER A 1 180 ? 3.097 -14.341 -15.370 1.00 94.69 180 SER A O 1
ATOM 1380 N N . SER A 1 181 ? 3.061 -16.335 -14.315 1.00 92.81 181 SER A N 1
ATOM 1381 C CA . SER A 1 181 ? 1.795 -16.834 -14.862 1.00 92.81 181 SER A CA 1
ATOM 1382 C C . SER A 1 181 ? 0.582 -16.550 -13.971 1.00 92.81 181 SER A C 1
ATOM 1384 O O . SER A 1 181 ? -0.556 -16.790 -14.378 1.00 92.81 181 SER A O 1
ATOM 1386 N N . ALA A 1 182 ? 0.809 -16.031 -12.761 1.00 92.56 182 ALA A N 1
ATOM 1387 C CA . ALA A 1 182 ? -0.254 -15.711 -11.823 1.00 92.56 182 ALA A CA 1
ATOM 1388 C C . ALA A 1 182 ? -1.073 -14.504 -12.300 1.00 92.56 182 ALA A C 1
ATOM 1390 O O . ALA A 1 182 ? -0.534 -13.567 -12.905 1.00 92.56 182 ALA A O 1
ATOM 1391 N N . GLU A 1 183 ? -2.377 -14.533 -12.007 1.00 93.50 183 GLU A N 1
ATOM 1392 C CA . GLU A 1 183 ? -3.245 -13.372 -12.191 1.00 93.50 183 GLU A CA 1
ATOM 1393 C C . GLU A 1 183 ? -2.744 -12.230 -11.302 1.00 93.50 183 GLU A C 1
ATOM 1395 O O . GLU A 1 183 ? -2.532 -12.408 -10.097 1.00 93.50 183 GLU A O 1
ATOM 1400 N N . ARG A 1 184 ? -2.540 -11.057 -11.900 1.00 95.56 184 ARG A N 1
ATOM 1401 C CA . ARG A 1 184 ? -1.983 -9.901 -11.197 1.00 95.56 184 ARG A CA 1
ATOM 1402 C C . ARG A 1 184 ? -2.590 -8.598 -11.682 1.00 95.56 184 ARG A C 1
ATOM 1404 O O . ARG A 1 184 ? -2.835 -8.427 -12.873 1.00 95.56 184 ARG A O 1
ATOM 1411 N N . LEU A 1 185 ? -2.765 -7.669 -10.754 1.00 96.81 185 LEU A N 1
ATOM 1412 C CA . LEU A 1 185 ? -3.148 -6.287 -10.995 1.00 96.81 185 LEU A CA 1
ATOM 1413 C C . LEU A 1 185 ? -1.895 -5.438 -10.863 1.00 96.81 185 LEU A C 1
ATOM 1415 O O . LEU A 1 185 ? -1.337 -5.356 -9.777 1.00 96.81 185 LEU A O 1
ATOM 1419 N N . ALA A 1 186 ? -1.477 -4.796 -11.942 1.00 96.25 186 ALA A N 1
ATOM 1420 C CA . ALA A 1 186 ? -0.516 -3.709 -11.906 1.00 96.25 186 ALA A CA 1
ATOM 1421 C C . ALA A 1 186 ? -1.277 -2.390 -11.741 1.00 96.25 186 ALA A C 1
ATOM 1423 O O . ALA A 1 186 ? -2.194 -2.117 -12.514 1.00 96.25 186 ALA A O 1
ATOM 1424 N N . TYR A 1 187 ? -0.905 -1.577 -10.754 1.00 96.06 187 TYR A N 1
ATOM 1425 C CA . TYR A 1 187 ? -1.524 -0.281 -10.481 1.00 96.06 187 TYR A CA 1
ATOM 1426 C C . TYR A 1 187 ? -0.459 0.813 -10.403 1.00 96.06 187 TYR A C 1
ATOM 1428 O O . TYR A 1 187 ? 0.618 0.606 -9.839 1.00 96.06 187 TYR A O 1
ATOM 1436 N N . SER A 1 188 ? -0.738 1.981 -10.980 1.00 93.56 188 SER A N 1
ATOM 1437 C CA . SER A 1 188 ? 0.160 3.140 -10.927 1.00 93.56 188 SER A CA 1
ATOM 1438 C C . SER A 1 188 ? 0.495 3.533 -9.490 1.00 93.56 188 SER A C 1
ATOM 1440 O O . SER A 1 188 ? -0.397 3.876 -8.710 1.00 93.56 188 SER A O 1
ATOM 1442 N N . SER A 1 189 ? 1.786 3.576 -9.151 1.00 91.00 189 SER A N 1
ATOM 1443 C CA . SER A 1 189 ? 2.217 4.049 -7.834 1.00 91.00 189 SER A CA 1
ATOM 1444 C C . SER A 1 189 ? 1.942 5.544 -7.669 1.00 91.00 189 SER A C 1
ATOM 1446 O O . SER A 1 189 ? 1.864 6.292 -8.650 1.00 91.00 189 SER A O 1
ATOM 1448 N N . SER A 1 190 ? 1.853 6.021 -6.425 1.00 89.62 190 SER A N 1
ATOM 1449 C CA . SER A 1 190 ? 1.579 7.438 -6.133 1.00 89.62 190 SER A CA 1
ATOM 1450 C C . SER A 1 190 ? 2.513 8.416 -6.864 1.00 89.62 190 SER A C 1
ATOM 1452 O O . SER A 1 190 ? 2.042 9.414 -7.398 1.00 89.62 190 SER A O 1
ATOM 1454 N N . SER A 1 191 ? 3.815 8.126 -6.970 1.00 89.38 191 SER A N 1
ATOM 1455 C CA . SER A 1 191 ? 4.769 8.986 -7.695 1.00 89.38 191 SER A CA 1
ATOM 1456 C C . SER A 1 191 ? 4.542 9.028 -9.202 1.00 89.38 191 SER A C 1
ATOM 1458 O O . SER A 1 191 ? 4.747 10.073 -9.808 1.00 89.38 191 SER A O 1
ATOM 1460 N N . SER A 1 192 ? 4.113 7.918 -9.809 1.00 92.12 192 SER A N 1
ATOM 1461 C CA . SER A 1 192 ? 3.889 7.845 -11.262 1.00 92.12 192 SER A CA 1
ATOM 1462 C C . SER A 1 192 ? 2.711 8.701 -11.737 1.00 92.12 192 SER A C 1
ATOM 1464 O O . SER A 1 192 ? 2.550 8.940 -12.928 1.00 92.12 192 SER A O 1
ATOM 1466 N N . ARG A 1 193 ? 1.894 9.179 -10.793 1.00 94.62 193 ARG A N 1
ATOM 1467 C CA . ARG A 1 193 ? 0.679 9.954 -11.044 1.00 94.62 193 ARG A CA 1
ATOM 1468 C C . ARG A 1 193 ? 0.896 11.462 -10.948 1.00 94.62 193 ARG A C 1
ATOM 1470 O O . ARG A 1 193 ? -0.069 12.206 -11.072 1.00 94.62 193 ARG A O 1
ATOM 1477 N N . VAL A 1 194 ? 2.111 11.930 -10.672 1.00 96.12 194 VAL A N 1
ATOM 1478 C CA . VAL A 1 194 ? 2.405 13.366 -10.562 1.00 96.12 194 VAL A CA 1
ATOM 1479 C C . VAL A 1 194 ? 2.742 13.910 -11.946 1.00 96.12 194 VAL A C 1
ATOM 1481 O O . VAL A 1 194 ? 3.661 13.410 -12.595 1.00 96.12 194 VAL A O 1
ATOM 1484 N N . LEU A 1 195 ? 2.008 14.931 -12.385 1.00 96.50 195 LEU A N 1
ATOM 1485 C CA . LEU A 1 195 ? 2.204 15.598 -13.669 1.00 96.50 195 LEU A CA 1
ATOM 1486 C C . LEU A 1 195 ? 2.647 17.051 -13.469 1.00 96.50 195 LEU A C 1
ATOM 1488 O O . LEU A 1 195 ? 2.227 17.725 -12.521 1.00 96.50 195 LEU A O 1
ATOM 1492 N N . LEU A 1 196 ? 3.477 17.523 -14.391 1.00 96.25 196 LEU A N 1
ATOM 1493 C CA . LEU A 1 196 ? 3.844 18.922 -14.561 1.00 96.25 196 LEU A CA 1
ATOM 1494 C C . LEU A 1 196 ? 2.653 19.741 -15.101 1.00 96.25 196 LEU A C 1
ATOM 1496 O O . LEU A 1 196 ? 1.658 19.167 -15.553 1.00 96.25 196 LEU A O 1
ATOM 1500 N N . PRO A 1 197 ? 2.719 21.087 -15.062 1.00 95.62 197 PRO A N 1
ATOM 1501 C CA . PRO A 1 197 ? 1.620 21.943 -15.522 1.00 95.62 197 PRO A CA 1
ATOM 1502 C C . PRO A 1 197 ? 1.248 21.756 -17.000 1.00 95.62 197 PRO A C 1
ATOM 1504 O O . PRO A 1 197 ? 0.111 22.027 -17.378 1.00 95.62 197 PRO A O 1
ATOM 1507 N N . ASP A 1 198 ? 2.189 21.284 -17.818 1.00 94.44 198 ASP A N 1
ATOM 1508 C CA . ASP A 1 198 ? 2.011 20.954 -19.237 1.00 94.44 198 ASP A CA 1
ATOM 1509 C C . ASP A 1 198 ? 1.393 19.560 -19.475 1.00 94.44 198 ASP A C 1
ATOM 1511 O O . ASP A 1 198 ? 1.159 19.173 -20.619 1.00 94.44 198 ASP A O 1
ATOM 1515 N N . GLY A 1 199 ? 1.107 18.810 -18.406 1.00 93.75 199 GLY A N 1
ATOM 1516 C CA . GLY A 1 199 ? 0.539 17.465 -18.453 1.00 93.75 199 GLY A CA 1
ATOM 1517 C C . GLY A 1 199 ? 1.566 16.340 -18.608 1.00 93.75 199 GLY A C 1
ATOM 1518 O O . GLY A 1 199 ? 1.170 15.174 -18.618 1.00 93.75 199 GLY A O 1
ATOM 1519 N N . LEU A 1 200 ? 2.866 16.644 -18.699 1.00 93.81 200 LEU A N 1
ATOM 1520 C CA . LEU A 1 200 ? 3.916 15.628 -18.794 1.00 93.81 200 LEU A CA 1
ATOM 1521 C C . LEU A 1 200 ? 4.234 15.003 -17.421 1.00 93.81 200 LEU A C 1
ATOM 1523 O O . LEU A 1 200 ? 4.057 15.655 -16.390 1.00 93.81 200 LEU A O 1
ATOM 1527 N N . PRO A 1 201 ? 4.723 13.748 -17.360 1.00 93.88 201 PRO A N 1
ATOM 1528 C CA . PRO A 1 201 ? 5.139 13.129 -16.102 1.00 93.88 201 PRO A CA 1
ATOM 1529 C C . PRO A 1 201 ? 6.225 13.934 -15.376 1.00 93.88 201 PRO A C 1
ATOM 1531 O O . PRO A 1 201 ? 7.225 14.327 -15.970 1.00 93.88 201 PRO A O 1
ATOM 1534 N N . ALA A 1 202 ? 6.065 14.124 -14.064 1.00 92.69 202 ALA A N 1
ATOM 1535 C CA . ALA A 1 202 ? 7.030 14.850 -13.231 1.00 92.69 202 ALA A CA 1
ATOM 1536 C C . ALA A 1 202 ? 8.342 14.087 -12.980 1.00 92.69 202 ALA A C 1
ATOM 1538 O O . ALA A 1 202 ? 9.329 14.678 -12.547 1.00 92.69 202 ALA A O 1
ATOM 1539 N N . PHE A 1 203 ? 8.351 12.775 -13.218 1.00 88.00 203 PHE A N 1
ATOM 1540 C CA . PHE A 1 203 ? 9.514 11.916 -13.032 1.00 88.00 203 PHE A CA 1
ATOM 1541 C C . PHE A 1 203 ? 9.817 11.177 -14.333 1.00 88.00 203 PHE A C 1
ATOM 1543 O O . PHE A 1 203 ? 8.934 10.546 -14.913 1.00 88.00 203 PHE A O 1
ATOM 1550 N N . ASN A 1 204 ? 11.076 11.239 -14.764 1.00 77.19 204 ASN A N 1
ATOM 1551 C CA . ASN A 1 204 ? 11.549 10.547 -15.959 1.00 77.19 204 ASN A CA 1
ATOM 1552 C C . ASN A 1 204 ? 11.673 9.033 -15.715 1.00 77.19 204 ASN A C 1
ATOM 1554 O O . ASN A 1 204 ? 11.982 8.597 -14.604 1.00 77.19 204 ASN A O 1
ATOM 1558 N N . GLY A 1 205 ? 11.513 8.240 -16.777 1.00 75.25 205 GLY A N 1
ATOM 1559 C CA . GLY A 1 205 ? 11.704 6.785 -16.767 1.00 75.25 205 GLY A CA 1
ATOM 1560 C C . GLY A 1 205 ? 10.402 5.989 -16.861 1.00 75.25 205 GLY A C 1
ATOM 1561 O O . GLY A 1 205 ? 9.325 6.542 -17.077 1.00 75.25 205 GLY A O 1
ATOM 1562 N N . THR A 1 206 ? 10.500 4.663 -16.729 1.00 73.31 206 THR A N 1
ATOM 1563 C CA . THR A 1 206 ? 9.315 3.793 -16.716 1.00 73.31 206 THR A CA 1
ATOM 1564 C C . THR A 1 206 ? 8.439 4.141 -15.508 1.00 73.31 206 THR A C 1
ATOM 1566 O O . THR A 1 206 ? 8.957 4.152 -14.385 1.00 73.31 206 THR A O 1
ATOM 1569 N N . PRO A 1 207 ? 7.129 4.372 -15.692 1.00 79.31 207 PRO A N 1
ATOM 1570 C CA . PRO A 1 207 ? 6.208 4.584 -14.584 1.00 79.31 207 PRO A CA 1
ATOM 1571 C C . PRO A 1 207 ? 6.310 3.461 -13.547 1.00 79.31 207 PRO A C 1
ATOM 1573 O O . PRO A 1 207 ? 6.195 2.280 -13.870 1.00 79.31 207 PRO A O 1
ATOM 1576 N N . SER A 1 208 ? 6.543 3.831 -12.288 1.00 86.25 208 SER A N 1
ATOM 1577 C CA . SER A 1 208 ? 6.553 2.876 -11.181 1.00 86.25 208 SER A CA 1
ATOM 1578 C C . SER A 1 208 ? 5.141 2.329 -10.950 1.00 86.25 208 SER A C 1
ATOM 1580 O O . SER A 1 208 ? 4.160 3.077 -10.929 1.00 86.25 208 SER A O 1
ATOM 1582 N N . ARG A 1 209 ? 5.053 1.013 -10.762 1.00 90.94 209 ARG A N 1
ATOM 1583 C CA . ARG A 1 209 ? 3.816 0.278 -10.507 1.00 90.94 209 ARG A CA 1
ATOM 1584 C C . ARG A 1 209 ? 3.961 -0.557 -9.247 1.00 90.94 209 ARG A C 1
ATOM 1586 O O . ARG A 1 209 ? 5.043 -1.073 -8.970 1.00 90.94 209 ARG A O 1
ATOM 1593 N N . HIS A 1 210 ? 2.862 -0.691 -8.524 1.00 94.81 210 HIS A N 1
ATOM 1594 C CA . HIS A 1 210 ? 2.707 -1.706 -7.497 1.00 94.81 210 HIS A CA 1
ATOM 1595 C C . HIS A 1 210 ? 1.854 -2.846 -8.044 1.00 94.81 210 HIS A C 1
ATOM 1597 O O . HIS A 1 210 ? 0.982 -2.613 -8.887 1.00 94.81 210 HIS A O 1
ATOM 1603 N N . TYR A 1 211 ? 2.091 -4.067 -7.567 1.00 96.31 211 TYR A N 1
ATOM 1604 C CA . TYR A 1 211 ? 1.343 -5.228 -8.033 1.00 96.31 211 TYR A CA 1
ATOM 1605 C C . TYR A 1 211 ? 0.596 -5.915 -6.905 1.00 96.31 211 TYR A C 1
ATOM 1607 O O . TYR A 1 211 ? 1.117 -6.083 -5.806 1.00 96.31 211 TYR A O 1
ATOM 1615 N N . TRP A 1 212 ? -0.610 -6.364 -7.222 1.00 95.81 212 TRP A N 1
ATOM 1616 C CA . TRP A 1 212 ? -1.468 -7.116 -6.327 1.00 95.81 212 TRP A CA 1
ATOM 1617 C C . TRP A 1 212 ? -1.797 -8.465 -6.949 1.00 95.81 212 TRP A C 1
ATOM 1619 O O . TRP A 1 212 ? -2.247 -8.540 -8.092 1.00 95.81 212 TRP A O 1
ATOM 1629 N N . LEU A 1 213 ? -1.592 -9.527 -6.182 1.00 94.12 213 LEU A N 1
ATOM 1630 C CA . LEU A 1 213 ? -1.957 -10.889 -6.539 1.00 94.12 213 LEU A CA 1
ATOM 1631 C C . LEU A 1 213 ? -2.899 -11.442 -5.475 1.00 94.12 213 LEU A C 1
ATOM 1633 O O . LEU A 1 213 ? -2.848 -11.039 -4.313 1.00 94.12 213 LEU A O 1
ATOM 1637 N N . ARG A 1 214 ? -3.755 -12.384 -5.862 1.00 90.75 214 ARG A N 1
ATOM 1638 C CA . ARG A 1 214 ? -4.584 -13.132 -4.912 1.00 90.75 214 ARG A CA 1
ATOM 1639 C C . ARG A 1 214 ? -3.898 -14.437 -4.554 1.00 90.75 214 ARG A C 1
ATOM 1641 O O . ARG A 1 214 ? -3.423 -15.152 -5.433 1.00 90.75 214 ARG A O 1
ATOM 1648 N N . LEU A 1 215 ? -3.879 -14.756 -3.267 1.00 86.81 215 LEU A N 1
ATOM 1649 C CA . LEU A 1 215 ? -3.359 -16.019 -2.771 1.00 86.81 215 LEU A CA 1
ATOM 1650 C C . LEU A 1 215 ? -4.497 -17.034 -2.649 1.00 86.81 215 LEU A C 1
ATOM 1652 O O . LEU A 1 215 ? -5.557 -16.742 -2.095 1.00 86.81 215 LEU A O 1
ATOM 1656 N N . ALA A 1 216 ? -4.261 -18.256 -3.130 1.00 82.56 216 ALA A N 1
ATOM 1657 C CA . ALA A 1 216 ? -5.214 -19.360 -2.989 1.00 82.56 216 ALA A CA 1
ATOM 1658 C C . ALA A 1 216 ? -5.455 -19.741 -1.517 1.00 82.56 216 ALA A C 1
ATOM 1660 O O . ALA A 1 216 ? -6.513 -20.248 -1.154 1.00 82.56 216 ALA A O 1
ATOM 1661 N N . THR A 1 217 ? -4.474 -19.490 -0.654 1.00 81.19 217 THR A N 1
ATOM 1662 C CA . THR A 1 217 ? -4.547 -19.718 0.789 1.00 81.19 217 THR A CA 1
ATOM 1663 C C . THR A 1 217 ? -3.896 -18.541 1.485 1.00 81.19 217 THR A C 1
ATOM 1665 O O . THR A 1 217 ? -2.957 -17.960 0.946 1.00 81.19 217 THR A O 1
ATOM 1668 N N . ASP A 1 218 ? -4.405 -18.166 2.655 1.00 81.62 218 ASP A N 1
ATOM 1669 C CA . ASP A 1 218 ? -3.761 -17.121 3.437 1.00 81.62 218 ASP A CA 1
ATOM 1670 C C . ASP A 1 218 ? -2.418 -17.614 3.985 1.00 81.62 218 ASP A C 1
ATOM 1672 O O . ASP A 1 218 ? -2.277 -18.779 4.362 1.00 81.62 218 ASP A O 1
ATOM 1676 N N . ILE A 1 219 ? -1.420 -16.735 3.991 1.00 83.06 219 ILE A N 1
ATOM 1677 C CA . ILE A 1 219 ? -0.056 -17.080 4.387 1.00 83.06 219 ILE A CA 1
ATOM 1678 C C . ILE A 1 219 ? 0.456 -16.017 5.353 1.00 83.06 219 ILE A C 1
ATOM 1680 O O . ILE A 1 219 ? 0.237 -14.818 5.160 1.00 83.06 219 ILE A O 1
ATOM 1684 N N . ASP A 1 220 ? 1.173 -16.468 6.381 1.00 86.25 220 ASP A N 1
ATOM 1685 C CA . ASP A 1 220 ? 1.878 -15.586 7.300 1.00 86.25 220 ASP A CA 1
ATOM 1686 C C . ASP A 1 220 ? 2.930 -14.736 6.567 1.00 86.25 220 ASP A C 1
ATOM 1688 O O . ASP A 1 220 ? 3.877 -15.242 5.955 1.00 86.25 220 ASP A O 1
ATOM 1692 N N . GLN A 1 221 ? 2.762 -13.419 6.653 1.00 84.88 221 GLN A N 1
ATOM 1693 C CA . GLN A 1 221 ? 3.561 -12.452 5.905 1.00 84.88 221 GLN A CA 1
ATOM 1694 C C . GLN A 1 221 ? 4.991 -12.354 6.413 1.00 84.88 221 GLN A C 1
ATOM 1696 O O . GLN A 1 221 ? 5.916 -12.230 5.610 1.00 84.88 221 GLN A O 1
ATOM 1701 N N . ASP A 1 222 ? 5.189 -12.463 7.729 1.00 86.31 222 ASP A N 1
ATOM 1702 C CA . ASP A 1 222 ? 6.525 -12.449 8.322 1.00 86.31 222 ASP A CA 1
ATOM 1703 C C . ASP A 1 222 ? 7.338 -13.666 7.840 1.00 86.31 222 ASP A C 1
ATOM 1705 O O . ASP A 1 222 ? 8.512 -13.529 7.477 1.00 86.31 222 ASP A O 1
ATOM 1709 N N . SER A 1 223 ? 6.697 -14.836 7.747 1.00 88.81 223 SER A N 1
ATOM 1710 C CA . SER A 1 223 ? 7.300 -16.048 7.182 1.00 88.81 223 SER A CA 1
ATOM 1711 C C . SER A 1 223 ? 7.633 -15.906 5.693 1.00 88.81 223 SER A C 1
ATOM 1713 O O . SER A 1 223 ? 8.750 -16.244 5.294 1.00 88.81 223 SER A O 1
ATOM 1715 N N . ILE A 1 224 ? 6.728 -15.355 4.868 1.00 89.94 224 ILE A N 1
ATOM 1716 C CA . ILE A 1 224 ? 7.021 -15.092 3.444 1.00 89.94 224 ILE A CA 1
ATOM 1717 C C . ILE A 1 224 ? 8.193 -14.122 3.310 1.00 89.94 224 ILE A C 1
ATOM 1719 O O . ILE A 1 224 ? 9.106 -14.362 2.521 1.00 89.94 224 ILE A O 1
ATOM 1723 N N . ARG A 1 225 ? 8.194 -13.033 4.083 1.00 92.38 225 ARG A N 1
ATOM 1724 C CA . ARG A 1 225 ? 9.254 -12.021 4.060 1.00 92.38 225 ARG A CA 1
ATOM 1725 C C . ARG A 1 225 ? 10.623 -12.647 4.306 1.00 92.38 225 ARG A C 1
ATOM 1727 O O . ARG A 1 225 ? 11.576 -12.354 3.581 1.00 92.38 225 ARG A O 1
ATOM 1734 N N . LEU A 1 226 ? 10.724 -13.518 5.312 1.00 92.50 226 LEU A N 1
ATOM 1735 C CA . LEU A 1 226 ? 11.960 -14.231 5.623 1.00 92.50 226 LEU A CA 1
ATOM 1736 C C . LEU A 1 226 ? 12.355 -15.193 4.495 1.00 92.50 226 LEU A C 1
ATOM 1738 O O . LEU A 1 226 ? 13.500 -15.154 4.043 1.00 92.50 226 LEU A O 1
ATOM 1742 N N . ALA A 1 227 ? 11.415 -16.004 4.006 1.00 93.25 227 ALA A N 1
ATOM 1743 C CA . ALA A 1 227 ? 11.664 -16.963 2.932 1.00 93.25 227 ALA A CA 1
ATOM 1744 C C . ALA A 1 227 ? 12.152 -16.276 1.645 1.00 93.25 227 ALA A C 1
ATOM 1746 O O . ALA A 1 227 ? 13.155 -16.690 1.067 1.00 93.25 227 ALA A O 1
ATOM 1747 N N . LEU A 1 228 ? 11.509 -15.176 1.241 1.00 94.62 228 LEU A N 1
ATOM 1748 C CA . LEU A 1 228 ? 11.915 -14.390 0.076 1.00 94.62 228 LEU A CA 1
ATOM 1749 C C . LEU A 1 228 ? 13.265 -13.707 0.266 1.00 94.62 228 LEU A C 1
ATOM 1751 O O . LEU A 1 228 ? 14.019 -13.598 -0.693 1.00 94.62 228 LEU A O 1
ATOM 1755 N N . THR A 1 229 ? 13.599 -13.281 1.487 1.00 94.44 229 THR A N 1
ATOM 1756 C CA . THR A 1 229 ? 14.923 -12.709 1.770 1.00 94.44 229 THR A CA 1
ATOM 1757 C C . THR A 1 229 ? 16.021 -13.746 1.527 1.00 94.44 229 THR A C 1
ATOM 1759 O O . THR A 1 229 ? 17.011 -13.454 0.859 1.00 94.44 229 THR A O 1
ATOM 1762 N N . VAL A 1 230 ? 15.834 -14.973 2.027 1.00 94.00 230 VAL A N 1
ATOM 1763 C CA . VAL A 1 230 ? 16.791 -16.073 1.826 1.00 94.00 230 VAL A CA 1
ATOM 1764 C C . VAL A 1 230 ? 16.864 -16.471 0.350 1.00 94.00 230 VAL A C 1
ATOM 1766 O O . VAL A 1 230 ? 17.960 -16.581 -0.199 1.00 94.00 230 VAL A O 1
ATOM 1769 N N . ALA A 1 231 ? 15.713 -16.626 -0.311 1.00 95.38 231 ALA A N 1
ATOM 1770 C CA . ALA A 1 231 ? 15.647 -16.964 -1.730 1.00 95.38 231 ALA A CA 1
ATOM 1771 C C . ALA A 1 231 ? 16.304 -15.889 -2.611 1.00 95.38 231 ALA A C 1
ATOM 1773 O O . ALA A 1 231 ? 17.030 -16.226 -3.541 1.00 95.38 231 ALA A O 1
ATOM 1774 N N . ALA A 1 232 ? 16.124 -14.602 -2.292 1.00 95.19 232 ALA A N 1
ATOM 1775 C CA . ALA A 1 232 ? 16.762 -13.500 -3.011 1.00 95.19 232 ALA A CA 1
ATOM 1776 C C . ALA A 1 232 ? 18.285 -13.544 -2.902 1.00 95.19 232 ALA A C 1
ATOM 1778 O O . ALA A 1 232 ? 18.964 -13.308 -3.900 1.00 95.19 232 ALA A O 1
ATOM 1779 N N . GLY A 1 233 ? 18.819 -13.880 -1.725 1.00 93.94 233 GLY A N 1
ATOM 1780 C CA . GLY A 1 233 ? 20.255 -14.082 -1.540 1.00 93.94 233 GLY A CA 1
ATOM 1781 C C . GLY A 1 233 ? 20.784 -15.250 -2.371 1.00 93.94 233 GLY A C 1
ATOM 1782 O O . GLY A 1 233 ? 21.784 -15.101 -3.062 1.00 93.94 233 GLY A O 1
ATOM 1783 N N . ALA A 1 234 ? 20.082 -16.386 -2.362 1.00 94.50 234 ALA A N 1
ATOM 1784 C CA . ALA A 1 234 ? 20.460 -17.569 -3.140 1.00 94.50 234 ALA A CA 1
ATOM 1785 C C . ALA A 1 234 ? 20.304 -17.385 -4.663 1.00 94.50 234 ALA A C 1
ATOM 1787 O O . ALA A 1 234 ? 20.939 -18.094 -5.440 1.00 94.50 234 ALA A O 1
ATOM 1788 N N . ALA A 1 235 ? 19.451 -16.453 -5.093 1.00 95.31 235 ALA A N 1
ATOM 1789 C CA . ALA A 1 235 ? 19.193 -16.146 -6.493 1.00 95.31 235 ALA A CA 1
ATOM 1790 C C . ALA A 1 235 ? 19.974 -14.920 -7.007 1.00 95.31 235 ALA A C 1
ATOM 1792 O O . ALA A 1 235 ? 19.674 -14.431 -8.094 1.00 95.31 235 ALA A O 1
ATOM 1793 N N . ASP A 1 236 ? 20.945 -14.391 -6.261 1.00 93.50 236 ASP A N 1
ATOM 1794 C CA . ASP A 1 236 ? 21.692 -13.180 -6.642 1.00 93.50 236 ASP A CA 1
ATOM 1795 C C . ASP A 1 236 ? 20.784 -11.975 -6.967 1.00 93.50 236 ASP A C 1
ATOM 1797 O O . ASP A 1 236 ? 21.123 -11.123 -7.784 1.00 93.50 236 ASP A O 1
ATOM 1801 N N . LEU A 1 237 ? 19.608 -11.893 -6.334 1.00 94.38 237 LEU A N 1
ATOM 1802 C CA . LEU A 1 237 ? 18.647 -10.790 -6.488 1.00 94.38 237 LEU A CA 1
ATOM 1803 C C . LEU A 1 237 ? 18.749 -9.769 -5.346 1.00 94.38 237 LEU A C 1
ATOM 1805 O O . LEU A 1 237 ? 17.841 -8.961 -5.127 1.00 94.38 237 LEU A O 1
ATOM 1809 N N . MET A 1 238 ? 19.857 -9.812 -4.604 1.00 93.62 238 MET A N 1
ATOM 1810 C CA . MET A 1 238 ? 20.213 -8.831 -3.588 1.00 93.62 238 MET A CA 1
ATOM 1811 C C . MET A 1 238 ? 21.300 -7.890 -4.099 1.00 93.62 238 MET A C 1
ATOM 1813 O O . MET A 1 238 ? 22.195 -8.287 -4.838 1.00 93.62 238 MET A O 1
ATOM 1817 N N . PHE A 1 239 ? 21.254 -6.637 -3.659 1.00 90.94 239 PHE A N 1
ATOM 1818 C CA . PHE A 1 239 ? 22.276 -5.645 -3.971 1.00 90.94 239 PHE A CA 1
ATOM 1819 C C . PHE A 1 239 ? 22.488 -4.692 -2.799 1.00 90.94 239 PHE A C 1
ATOM 1821 O O . PHE A 1 239 ? 21.621 -4.508 -1.945 1.00 90.94 239 PHE A O 1
ATOM 1828 N N . THR A 1 240 ? 23.661 -4.070 -2.744 1.00 88.88 240 THR A N 1
ATOM 1829 C CA . THR A 1 240 ? 23.950 -3.047 -1.743 1.00 88.88 240 THR A CA 1
ATOM 1830 C C . THR A 1 240 ? 23.572 -1.682 -2.292 1.00 88.88 240 THR A C 1
ATOM 1832 O O . THR A 1 240 ? 24.258 -1.148 -3.159 1.00 88.88 240 THR A O 1
ATOM 1835 N N . ALA A 1 241 ? 22.511 -1.096 -1.746 1.00 83.06 241 ALA A N 1
ATOM 1836 C CA . ALA A 1 241 ? 22.141 0.276 -2.038 1.00 83.06 241 ALA A CA 1
ATOM 1837 C C . ALA A 1 241 ? 22.902 1.241 -1.128 1.00 83.06 241 ALA A C 1
ATOM 1839 O O . ALA A 1 241 ? 23.041 1.008 0.079 1.00 83.06 241 ALA A O 1
ATOM 1840 N N . THR A 1 242 ? 23.348 2.352 -1.699 1.00 79.19 242 THR A N 1
ATOM 1841 C CA . THR A 1 242 ? 23.886 3.472 -0.927 1.00 79.19 242 THR A CA 1
ATOM 1842 C C . THR A 1 242 ? 22.750 4.428 -0.578 1.00 79.19 242 THR A C 1
ATOM 1844 O O . THR A 1 242 ? 21.885 4.696 -1.412 1.00 79.19 242 THR A O 1
ATOM 1847 N N . ASP A 1 243 ? 22.715 4.937 0.654 1.00 70.31 243 ASP A N 1
ATOM 1848 C CA . ASP A 1 243 ? 21.767 5.994 0.999 1.00 70.31 243 ASP A CA 1
ATOM 1849 C C . ASP A 1 243 ? 22.010 7.275 0.182 1.00 70.31 243 ASP A C 1
ATOM 1851 O O . ASP A 1 243 ? 23.054 7.467 -0.446 1.00 70.31 243 ASP A O 1
ATOM 1855 N N . LYS A 1 244 ? 21.040 8.194 0.227 1.00 62.44 244 LYS A N 1
ATOM 1856 C CA . LYS A 1 244 ? 21.097 9.492 -0.467 1.00 62.44 244 LYS A CA 1
ATOM 1857 C C . LYS A 1 244 ? 22.301 10.372 -0.085 1.00 62.44 244 LYS A C 1
ATOM 1859 O O . LYS A 1 244 ? 22.503 11.410 -0.700 1.00 62.44 244 LYS A O 1
ATOM 1864 N N . HIS A 1 245 ? 23.059 9.999 0.948 1.00 68.38 245 HIS A N 1
ATOM 1865 C CA . HIS A 1 245 ? 24.228 10.725 1.442 1.00 68.38 245 HIS A CA 1
ATOM 1866 C C . HIS A 1 245 ? 25.547 9.992 1.175 1.00 68.38 245 HIS A C 1
ATOM 1868 O O . HIS A 1 245 ? 26.590 10.448 1.641 1.00 68.38 245 HIS A O 1
ATOM 1874 N N . GLY A 1 246 ? 25.527 8.868 0.453 1.00 66.94 246 GLY A N 1
ATOM 1875 C CA . GLY A 1 246 ? 26.737 8.126 0.114 1.00 66.94 246 GLY A CA 1
ATOM 1876 C C . GLY A 1 246 ? 27.325 7.296 1.265 1.00 66.94 246 GLY A C 1
ATOM 1877 O O . GLY A 1 246 ? 28.376 6.687 1.088 1.00 66.94 246 GLY A O 1
ATOM 1878 N N . LYS A 1 247 ? 26.706 7.289 2.454 1.00 67.19 247 LYS A N 1
ATOM 1879 C CA . LYS A 1 247 ? 27.362 6.852 3.702 1.00 67.19 247 LYS A CA 1
ATOM 1880 C C . LYS A 1 247 ? 26.898 5.492 4.193 1.00 67.19 247 LYS A C 1
ATOM 1882 O O . LYS A 1 247 ? 27.710 4.720 4.699 1.00 67.19 247 LYS A O 1
ATOM 1887 N N . LYS A 1 248 ? 25.606 5.183 4.073 1.00 69.38 248 LYS A N 1
ATOM 1888 C CA . LYS A 1 248 ? 25.055 3.918 4.571 1.00 69.38 248 LYS A CA 1
ATOM 1889 C C . LYS A 1 248 ? 24.860 2.928 3.434 1.00 69.38 248 LYS A C 1
ATOM 1891 O O . LYS A 1 248 ? 24.149 3.213 2.477 1.00 69.38 248 LYS A O 1
ATOM 1896 N N . ARG A 1 249 ? 25.455 1.747 3.588 1.00 78.62 249 ARG A N 1
ATOM 1897 C CA . ARG A 1 249 ? 25.249 0.590 2.717 1.00 78.62 249 ARG A CA 1
ATOM 1898 C C . ARG A 1 249 ? 24.137 -0.271 3.308 1.00 78.62 249 ARG A C 1
ATOM 1900 O O . ARG A 1 249 ? 24.280 -0.792 4.411 1.00 78.62 249 ARG A O 1
ATOM 1907 N N . LEU A 1 250 ? 23.009 -0.359 2.614 1.00 82.12 250 LEU A N 1
ATOM 1908 C CA . LEU A 1 250 ? 21.881 -1.208 2.987 1.00 82.12 250 LEU A CA 1
ATOM 1909 C C . LEU A 1 250 ? 21.773 -2.344 1.978 1.00 82.12 250 LEU A C 1
ATOM 1911 O O . LEU A 1 250 ? 21.727 -2.091 0.777 1.00 82.12 250 LEU A O 1
ATOM 1915 N N . ASN A 1 251 ? 21.688 -3.581 2.458 1.00 87.44 251 ASN A N 1
ATOM 1916 C CA . ASN A 1 251 ? 21.338 -4.699 1.591 1.00 87.44 251 ASN A CA 1
ATOM 1917 C C . ASN A 1 251 ? 19.851 -4.603 1.244 1.00 87.44 251 ASN A C 1
ATOM 1919 O O . ASN A 1 251 ? 18.997 -4.496 2.126 1.00 87.44 251 ASN A O 1
ATOM 1923 N N . ARG A 1 252 ? 19.571 -4.593 -0.052 1.00 90.44 252 ARG A N 1
ATOM 1924 C CA . ARG A 1 252 ? 18.248 -4.519 -0.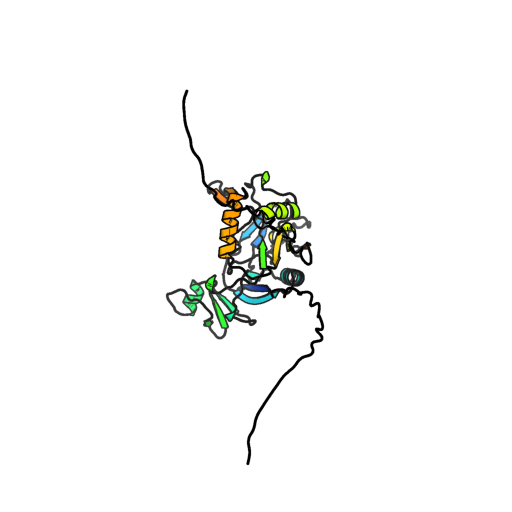664 1.00 90.44 252 ARG A CA 1
ATOM 1925 C C . ARG A 1 252 ? 18.023 -5.757 -1.513 1.00 90.44 252 ARG A C 1
ATOM 1927 O O . ARG A 1 252 ? 18.971 -6.470 -1.840 1.00 90.44 252 ARG A O 1
ATOM 1934 N N . THR A 1 253 ? 16.770 -5.993 -1.865 1.00 92.25 253 THR A N 1
ATOM 1935 C CA . THR A 1 253 ? 16.394 -6.971 -2.887 1.00 92.25 253 THR A CA 1
ATOM 1936 C C . THR A 1 253 ? 15.694 -6.230 -4.019 1.00 92.25 253 THR A C 1
ATOM 1938 O O . THR A 1 253 ? 15.319 -5.072 -3.844 1.00 92.25 253 THR A O 1
ATOM 1941 N N . VAL A 1 254 ? 15.487 -6.875 -5.166 1.00 92.38 254 VAL A N 1
ATOM 1942 C CA . VAL A 1 254 ? 14.648 -6.317 -6.250 1.00 92.38 254 VAL A CA 1
ATOM 1943 C C . VAL A 1 254 ? 13.185 -6.066 -5.822 1.00 92.38 254 VAL A C 1
ATOM 1945 O O . VAL A 1 254 ? 12.441 -5.375 -6.518 1.00 92.38 254 VAL A O 1
ATOM 1948 N N . LEU A 1 255 ? 12.784 -6.602 -4.661 1.00 92.81 255 LEU A N 1
ATOM 1949 C CA . LEU A 1 255 ? 11.526 -6.349 -3.958 1.00 92.81 255 LEU A CA 1
ATOM 1950 C C . LEU A 1 255 ? 11.749 -5.488 -2.703 1.00 92.81 255 LEU A C 1
ATOM 1952 O O . LEU A 1 255 ? 12.644 -5.776 -1.897 1.00 92.81 255 LEU A O 1
ATOM 1956 N N . ASP A 1 256 ? 10.882 -4.503 -2.451 1.00 91.19 256 ASP A N 1
ATOM 1957 C CA . ASP A 1 256 ? 10.800 -3.905 -1.114 1.00 91.19 256 ASP A CA 1
ATOM 1958 C C . ASP A 1 256 ? 10.035 -4.845 -0.176 1.00 91.19 256 ASP A C 1
ATOM 1960 O O . ASP A 1 256 ? 8.836 -4.720 0.044 1.00 91.19 256 ASP A O 1
ATOM 1964 N N . LEU A 1 257 ? 10.754 -5.789 0.430 1.00 91.69 257 LEU A N 1
ATOM 1965 C CA . LEU A 1 257 ? 10.189 -6.741 1.390 1.00 91.69 257 LEU A CA 1
ATOM 1966 C C . LEU A 1 257 ? 9.740 -6.086 2.711 1.00 91.69 257 LEU A C 1
ATOM 1968 O O . LEU A 1 257 ? 9.144 -6.757 3.555 1.00 91.69 257 LEU A O 1
ATOM 1972 N N . SER A 1 258 ? 9.998 -4.788 2.930 1.00 87.56 258 SER A N 1
ATOM 1973 C CA . SER A 1 258 ? 9.515 -4.083 4.127 1.00 87.56 258 SER A CA 1
ATOM 1974 C C . SER A 1 258 ? 7.999 -3.878 4.135 1.00 87.56 258 SER A C 1
ATOM 1976 O O . SER A 1 258 ? 7.437 -3.530 5.177 1.00 87.56 258 SER A O 1
ATOM 1978 N N . VAL A 1 259 ? 7.339 -4.114 2.996 1.00 88.88 259 VAL A N 1
ATOM 1979 C CA . VAL A 1 259 ? 5.881 -4.049 2.865 1.00 88.88 259 VAL A CA 1
ATOM 1980 C C . VAL A 1 259 ? 5.171 -5.289 3.429 1.00 88.88 259 VAL A C 1
ATOM 1982 O O . VAL A 1 259 ? 3.962 -5.255 3.625 1.00 88.88 259 VAL A O 1
ATOM 1985 N N . TYR A 1 260 ? 5.907 -6.364 3.753 1.00 90.88 260 TYR A N 1
ATOM 1986 C CA . TYR A 1 260 ? 5.343 -7.661 4.161 1.00 90.88 260 TYR A CA 1
ATOM 1987 C C . TYR A 1 260 ? 5.202 -7.716 5.685 1.00 90.88 260 TYR A C 1
ATOM 1989 O O . TYR A 1 260 ? 5.860 -8.495 6.371 1.00 90.88 260 TYR A O 1
ATOM 1997 N N . SER A 1 261 ? 4.371 -6.822 6.216 1.00 90.75 261 SER A N 1
ATOM 1998 C CA . SER A 1 261 ? 3.945 -6.804 7.617 1.00 90.75 261 SER A CA 1
ATOM 1999 C C . SER A 1 261 ? 2.466 -6.436 7.655 1.00 90.75 261 SER A C 1
ATOM 2001 O O . SER A 1 261 ? 2.031 -5.537 6.934 1.00 90.75 261 SER A O 1
ATOM 2003 N N . THR A 1 262 ? 1.668 -7.135 8.460 1.00 92.25 262 THR A N 1
ATOM 2004 C CA . THR A 1 262 ? 0.197 -7.061 8.392 1.00 92.25 262 THR A CA 1
ATOM 2005 C C . THR A 1 262 ? -0.366 -5.686 8.754 1.00 92.25 262 THR A C 1
ATOM 2007 O O . THR A 1 262 ? -1.426 -5.311 8.269 1.00 92.25 262 THR A O 1
ATOM 2010 N N . GLU A 1 263 ? 0.342 -4.900 9.557 1.00 92.62 263 GLU A N 1
ATOM 2011 C CA . GLU A 1 263 ? -0.012 -3.537 9.956 1.00 92.62 263 GLU A CA 1
ATOM 2012 C C . GLU A 1 263 ? 0.578 -2.448 9.046 1.00 92.62 263 GLU A C 1
ATOM 2014 O O . GLU A 1 263 ? 0.381 -1.254 9.303 1.00 92.62 263 GLU A O 1
ATOM 2019 N N . ARG A 1 264 ? 1.346 -2.833 8.018 1.00 91.06 264 ARG A N 1
ATOM 2020 C CA . ARG A 1 264 ? 2.064 -1.891 7.160 1.00 91.06 264 ARG A CA 1
ATOM 2021 C C . ARG A 1 264 ? 1.110 -1.125 6.252 1.00 91.06 264 ARG A C 1
ATOM 2023 O O . ARG A 1 264 ? 0.204 -1.688 5.641 1.00 91.06 264 ARG A O 1
ATOM 2030 N N . GLU A 1 265 ? 1.370 0.174 6.157 1.00 93.12 265 GLU A N 1
ATOM 2031 C CA . GLU A 1 265 ? 0.655 1.099 5.285 1.00 93.12 265 GLU A CA 1
ATOM 2032 C C . GLU A 1 265 ? 1.144 0.980 3.835 1.00 93.12 265 GLU A C 1
ATOM 2034 O O . GLU A 1 265 ? 2.352 0.927 3.585 1.00 93.12 265 GLU A O 1
ATOM 2039 N N . ILE A 1 266 ? 0.201 0.987 2.894 1.00 93.19 266 ILE A N 1
ATOM 2040 C CA . ILE A 1 266 ? 0.422 0.906 1.450 1.00 93.19 266 ILE A CA 1
ATOM 2041 C C . ILE A 1 266 ? -0.213 2.126 0.780 1.00 93.19 266 ILE A C 1
ATOM 2043 O O . ILE A 1 266 ? -1.414 2.381 0.896 1.00 93.19 266 ILE A O 1
ATOM 2047 N N . PHE A 1 267 ? 0.611 2.885 0.058 1.00 92.12 267 PHE A N 1
ATOM 2048 C CA . PHE A 1 267 ? 0.255 4.195 -0.489 1.00 92.12 267 PHE A CA 1
ATOM 2049 C C . PHE A 1 267 ? -0.099 4.134 -1.984 1.00 92.12 267 PHE A C 1
ATOM 2051 O O . PHE A 1 267 ? 0.641 4.659 -2.823 1.00 92.12 267 PHE A O 1
ATOM 2058 N N . ASP A 1 268 ? -1.248 3.520 -2.283 1.00 94.00 268 ASP A N 1
ATOM 2059 C CA . ASP A 1 268 ? -1.876 3.491 -3.622 1.00 94.00 268 ASP A CA 1
ATOM 2060 C C . ASP A 1 268 ? -2.917 4.596 -3.849 1.00 94.00 268 ASP A C 1
ATOM 2062 O O . ASP A 1 268 ? -3.390 4.820 -4.969 1.00 94.00 268 ASP A O 1
ATOM 2066 N N . SER A 1 269 ? -3.259 5.332 -2.792 1.00 93.94 269 SER A N 1
ATOM 2067 C CA . SER A 1 269 ? -4.096 6.520 -2.896 1.00 93.94 269 SER A CA 1
ATOM 2068 C C . SER A 1 269 ? -3.435 7.612 -3.750 1.00 93.94 269 SER A C 1
ATOM 2070 O O . SER A 1 269 ? -2.205 7.649 -3.892 1.00 93.94 269 SER A O 1
ATOM 2072 N N . PRO A 1 270 ? -4.232 8.519 -4.352 1.00 94.94 270 PRO A N 1
ATOM 2073 C CA . PRO A 1 270 ? -3.684 9.700 -5.013 1.00 94.94 270 PRO A CA 1
ATOM 2074 C C . PRO A 1 270 ? -2.738 10.456 -4.072 1.00 94.94 270 PRO A C 1
ATOM 2076 O O . PRO A 1 270 ? -3.113 10.717 -2.925 1.00 94.94 270 PRO A O 1
ATOM 2079 N N . PRO A 1 271 ? -1.532 10.843 -4.528 1.00 94.88 271 PRO A N 1
ATOM 2080 C CA . PRO A 1 271 ? -0.703 11.752 -3.753 1.00 94.88 271 PRO A CA 1
ATOM 2081 C C . PRO A 1 271 ? -1.402 13.103 -3.581 1.00 94.88 271 PRO A C 1
ATOM 2083 O O . PRO A 1 271 ? -2.233 13.506 -4.398 1.00 94.88 271 PRO A O 1
ATOM 2086 N N . ALA A 1 272 ? -1.008 13.847 -2.551 1.00 95.25 272 ALA A N 1
ATOM 2087 C CA . ALA A 1 272 ? -1.308 15.270 -2.525 1.00 95.25 272 ALA A CA 1
ATOM 2088 C C . ALA A 1 272 ? -0.352 16.001 -3.472 1.00 95.25 272 ALA A C 1
ATOM 2090 O O . ALA A 1 272 ? 0.855 15.753 -3.468 1.00 95.25 272 ALA A O 1
ATOM 2091 N N . VAL A 1 273 ? -0.888 16.908 -4.280 1.00 95.94 273 VAL A N 1
ATOM 2092 C CA . VAL A 1 273 ? -0.109 17.755 -5.185 1.00 95.94 273 VAL A CA 1
ATOM 2093 C C . VAL A 1 273 ? -0.502 19.203 -4.943 1.00 95.94 273 VAL A C 1
ATOM 2095 O O . VAL A 1 273 ? -1.688 19.522 -4.863 1.00 95.94 273 VAL A O 1
ATOM 2098 N N . ASN A 1 274 ? 0.488 20.077 -4.797 1.00 95.00 274 ASN A N 1
ATOM 2099 C CA . ASN A 1 274 ? 0.243 21.510 -4.725 1.00 95.00 274 ASN A CA 1
ATOM 2100 C C . ASN A 1 274 ? 0.302 22.101 -6.131 1.00 95.00 274 ASN A C 1
ATOM 2102 O O . ASN A 1 274 ? 1.195 21.763 -6.913 1.00 95.00 274 ASN A O 1
ATOM 2106 N N . ALA A 1 275 ? -0.617 23.021 -6.428 1.00 92.00 275 ALA A N 1
ATOM 2107 C CA . ALA A 1 275 ? -0.580 23.773 -7.674 1.00 92.00 275 ALA A CA 1
ATOM 2108 C C . ALA A 1 275 ? 0.815 24.413 -7.867 1.00 92.00 275 ALA A C 1
ATOM 2110 O O . ALA A 1 275 ? 1.394 24.909 -6.895 1.00 92.00 275 ALA A O 1
ATOM 2111 N N . PRO A 1 276 ? 1.368 24.393 -9.091 1.00 95.31 276 PRO A N 1
ATOM 2112 C CA . PRO A 1 276 ? 0.697 24.066 -10.353 1.00 95.31 276 PRO A CA 1
ATOM 2113 C C . PRO A 1 276 ? 0.792 22.586 -10.785 1.00 95.31 276 PRO A C 1
ATOM 2115 O O . PRO A 1 276 ? 0.429 22.269 -11.916 1.00 95.31 276 PRO A O 1
ATOM 2118 N N . LEU A 1 277 ? 1.278 21.677 -9.930 1.00 97.44 277 LEU A N 1
ATOM 2119 C CA . LEU A 1 277 ? 1.310 20.246 -10.252 1.00 97.44 277 LEU A CA 1
ATOM 2120 C C . LEU A 1 277 ? -0.102 19.665 -10.352 1.00 97.44 277 LEU A C 1
ATOM 2122 O O . LEU A 1 277 ? -1.032 20.123 -9.685 1.00 97.44 277 LEU A O 1
ATOM 2126 N N . GLN A 1 278 ? -0.236 18.607 -11.147 1.00 96.81 278 GLN A N 1
ATOM 2127 C CA . GLN A 1 278 ? -1.487 17.874 -11.316 1.00 96.81 278 GLN A CA 1
ATOM 2128 C C . GLN A 1 278 ? -1.316 16.416 -10.880 1.00 96.81 278 GLN A C 1
ATOM 2130 O O . GLN A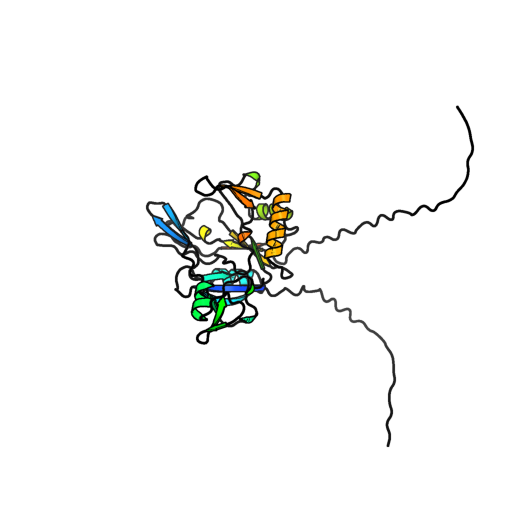 1 278 ? -0.207 15.880 -10.835 1.00 96.81 278 GLN A O 1
ATOM 2135 N N . CYS A 1 279 ? -2.430 15.766 -10.543 1.00 96.31 279 CYS A N 1
ATOM 2136 C CA . CYS A 1 279 ? -2.457 14.351 -10.199 1.00 96.31 279 CYS A CA 1
ATOM 2137 C C . CYS A 1 279 ? -3.298 13.587 -11.222 1.00 96.31 279 CYS A C 1
ATOM 2139 O O . CYS A 1 279 ? -4.506 13.801 -11.331 1.00 96.31 279 CYS A O 1
ATOM 2141 N N . ALA A 1 280 ? -2.663 12.673 -11.948 1.00 95.38 280 ALA A N 1
ATOM 2142 C CA . ALA A 1 280 ? -3.341 11.737 -12.824 1.00 95.38 280 ALA A CA 1
ATOM 2143 C C . ALA A 1 280 ? -4.206 10.748 -12.022 1.00 95.38 280 ALA A C 1
ATOM 2145 O O . ALA A 1 280 ? -3.917 10.379 -10.870 1.00 95.38 280 ALA A O 1
ATOM 2146 N N . LYS A 1 281 ? -5.264 10.251 -12.668 1.00 93.19 281 LYS A N 1
ATOM 2147 C CA . LYS A 1 281 ? -5.986 9.072 -12.175 1.00 93.19 281 LYS A CA 1
ATOM 2148 C C . LYS A 1 281 ? -5.033 7.874 -12.124 1.00 93.19 281 LYS A C 1
ATOM 2150 O O . LYS A 1 281 ? -4.052 7.830 -12.861 1.00 93.19 281 LYS A O 1
ATOM 2155 N N . GLY A 1 282 ? -5.299 6.934 -11.220 1.00 91.56 282 GLY A N 1
ATOM 2156 C CA . GLY A 1 282 ? -4.551 5.681 -11.211 1.00 91.56 282 GLY A CA 1
ATOM 2157 C C . GLY A 1 282 ? -4.877 4.891 -12.474 1.00 91.56 282 GLY A C 1
ATOM 2158 O O . GLY A 1 282 ? -6.053 4.671 -12.762 1.00 91.56 282 GLY A O 1
ATOM 2159 N N . ASP A 1 283 ? -3.846 4.519 -13.224 1.00 93.69 283 ASP A N 1
ATOM 2160 C CA . ASP A 1 283 ? -3.956 3.576 -14.331 1.00 93.69 283 ASP A CA 1
ATOM 2161 C C . ASP A 1 283 ? -3.722 2.152 -13.815 1.00 93.69 283 ASP A C 1
ATOM 2163 O O . ASP A 1 283 ? -3.045 1.943 -12.798 1.00 93.69 283 ASP A O 1
ATOM 2167 N N . TYR A 1 284 ? -4.312 1.172 -14.496 1.00 95.56 284 TYR A N 1
ATOM 2168 C CA . TYR A 1 284 ? -4.198 -0.218 -14.099 1.00 95.56 284 TYR A CA 1
ATOM 2169 C C . TYR A 1 284 ? -4.247 -1.189 -15.270 1.00 95.56 284 TYR A C 1
ATOM 2171 O O . TYR A 1 284 ? -4.860 -0.945 -16.305 1.00 95.56 284 TYR A O 1
ATOM 2179 N N . GLN A 1 285 ? -3.640 -2.349 -15.052 1.00 95.56 285 GLN A N 1
ATOM 2180 C CA . GLN A 1 285 ? -3.668 -3.470 -15.976 1.00 95.56 285 GLN A CA 1
ATOM 2181 C C . GLN A 1 285 ? -3.829 -4.761 -15.182 1.00 95.56 285 GLN A C 1
ATOM 2183 O O . GLN A 1 285 ? -3.126 -4.970 -14.196 1.00 95.56 285 GLN A O 1
ATOM 2188 N N . ILE A 1 286 ? -4.734 -5.638 -15.618 1.00 95.25 286 ILE A N 1
ATOM 2189 C CA . ILE A 1 286 ? -4.830 -7.001 -15.089 1.00 95.25 286 ILE A CA 1
ATOM 2190 C C . ILE A 1 286 ? -4.255 -7.958 -16.131 1.00 95.25 286 ILE A C 1
ATOM 2192 O O . ILE A 1 286 ? -4.690 -7.954 -17.281 1.00 95.25 286 ILE A O 1
ATOM 2196 N N . SER A 1 287 ? -3.286 -8.772 -15.722 1.00 93.62 287 SER A N 1
ATOM 2197 C CA . SER A 1 287 ? -2.641 -9.785 -16.562 1.00 93.62 287 SER A CA 1
ATOM 2198 C C . SER A 1 287 ? -3.000 -11.189 -16.081 1.00 93.62 287 SER A C 1
ATOM 2200 O O . SER A 1 287 ? -3.247 -11.389 -14.893 1.00 93.62 287 SER A O 1
ATOM 2202 N N . ASN A 1 288 ? -2.986 -12.162 -17.000 1.00 89.19 288 ASN A N 1
ATOM 2203 C CA . ASN A 1 288 ? -3.219 -13.589 -16.731 1.00 89.19 288 ASN A CA 1
ATOM 2204 C C . ASN A 1 288 ? -4.547 -13.906 -16.013 1.00 89.19 288 ASN A C 1
ATOM 2206 O O . ASN A 1 288 ? -4.569 -14.708 -15.079 1.00 89.19 288 ASN A O 1
ATOM 2210 N N . LEU A 1 289 ? -5.652 -13.282 -16.441 1.00 84.38 289 LEU A N 1
ATOM 2211 C CA . LEU A 1 289 ? -6.994 -13.544 -15.901 1.00 84.38 289 LEU A CA 1
ATOM 2212 C C . LEU A 1 289 ? -7.290 -15.050 -15.809 1.00 84.38 289 LEU A C 1
ATOM 2214 O O . LEU A 1 289 ? -7.166 -15.773 -16.797 1.00 84.38 289 LEU A O 1
ATOM 2218 N N . GLY A 1 290 ? -7.699 -15.508 -14.625 1.00 69.69 290 GLY A N 1
ATOM 2219 C CA . GLY A 1 290 ? -8.034 -16.906 -14.354 1.00 69.69 290 GLY A CA 1
ATOM 2220 C C . GLY A 1 290 ? -6.854 -17.801 -13.965 1.00 69.69 290 GLY A C 1
ATOM 2221 O O . GLY A 1 290 ? -7.108 -18.898 -13.479 1.00 69.69 290 GLY A O 1
ATOM 2222 N N . GLY A 1 291 ? -5.608 -17.330 -14.112 1.00 64.19 291 GLY A N 1
ATOM 2223 C CA . GLY A 1 291 ? -4.376 -18.024 -13.725 1.00 64.19 291 GLY A CA 1
ATOM 2224 C C . GLY A 1 291 ? -4.118 -19.339 -14.475 1.00 64.19 291 GLY A C 1
ATOM 2225 O O . GLY A 1 291 ? -4.987 -20.197 -14.618 1.00 64.19 291 GLY A O 1
ATOM 2226 N N . ALA A 1 292 ? -2.884 -19.567 -14.925 1.00 52.69 292 ALA A N 1
ATOM 2227 C CA . ALA A 1 292 ? -2.499 -20.914 -15.335 1.00 52.69 292 ALA A CA 1
ATOM 2228 C C . ALA A 1 292 ? -2.265 -21.754 -14.071 1.00 52.69 292 ALA A C 1
ATOM 2230 O O . ALA A 1 292 ? -1.347 -21.475 -13.301 1.00 52.69 292 ALA A O 1
ATOM 2231 N N . ALA A 1 293 ? -3.075 -22.792 -13.841 1.00 45.09 293 ALA A N 1
ATOM 2232 C CA . ALA A 1 293 ? -2.700 -23.827 -12.885 1.00 45.09 293 ALA A CA 1
ATOM 2233 C C . ALA A 1 293 ? -1.357 -24.401 -13.350 1.00 45.09 293 ALA A C 1
ATOM 2235 O O . ALA A 1 293 ? -1.270 -24.957 -14.449 1.00 45.09 293 ALA A O 1
ATOM 2236 N N . SER A 1 294 ? -0.298 -24.234 -12.558 1.00 43.22 294 SER A N 1
ATOM 2237 C CA . SER A 1 294 ? 0.986 -24.837 -12.881 1.00 43.22 294 SER A CA 1
ATOM 2238 C C . SER A 1 294 ? 0.800 -26.354 -12.872 1.00 43.22 294 SER A C 1
ATOM 2240 O O . SER A 1 294 ? 0.648 -26.998 -11.837 1.00 43.22 294 SER A O 1
ATOM 2242 N N . SER A 1 295 ? 0.754 -26.952 -14.060 1.00 35.62 295 SER A N 1
ATOM 2243 C CA . SER A 1 295 ? 0.724 -28.397 -14.222 1.00 35.62 295 SER A CA 1
ATOM 2244 C C . SER A 1 295 ? 2.111 -28.951 -13.900 1.00 35.62 295 SER A C 1
ATOM 2246 O O . SER A 1 295 ? 2.862 -29.346 -14.791 1.00 35.62 295 SER A O 1
ATOM 2248 N N . SER A 1 296 ? 2.484 -29.000 -12.623 1.00 36.06 296 SER A N 1
ATOM 2249 C CA . SER A 1 296 ? 3.643 -29.762 -12.162 1.00 36.06 296 SER A CA 1
ATOM 2250 C C . SER A 1 296 ? 3.284 -31.247 -12.050 1.00 36.06 296 SER A C 1
ATOM 2252 O O . SER A 1 296 ? 3.515 -31.904 -11.042 1.00 36.06 296 SER A O 1
ATOM 2254 N N . ASN A 1 297 ? 2.762 -31.828 -13.133 1.00 33.12 297 ASN A N 1
ATOM 2255 C CA . ASN A 1 297 ? 2.636 -33.275 -13.257 1.00 33.12 297 ASN A CA 1
ATOM 2256 C C . ASN A 1 297 ? 3.998 -33.856 -13.676 1.00 33.12 297 ASN A C 1
ATOM 2258 O O . ASN A 1 297 ? 4.153 -34.418 -14.760 1.00 33.12 297 ASN A O 1
ATOM 2262 N N . ARG A 1 298 ? 5.027 -33.694 -12.831 1.00 33.75 298 ARG A N 1
ATOM 2263 C CA . ARG A 1 298 ? 6.225 -34.533 -12.933 1.00 33.75 298 ARG A CA 1
ATOM 2264 C C . ARG A 1 298 ? 5.873 -35.863 -12.290 1.00 33.75 298 ARG A C 1
ATOM 2266 O O . ARG A 1 298 ? 6.006 -36.035 -11.083 1.00 33.75 298 ARG A O 1
ATOM 2273 N N . ARG A 1 299 ? 5.407 -36.802 -13.117 1.00 32.75 299 ARG A N 1
ATOM 2274 C CA . ARG A 1 299 ? 5.400 -38.223 -12.768 1.00 32.75 299 ARG A CA 1
ATOM 2275 C C . ARG A 1 299 ? 6.811 -38.577 -12.308 1.00 32.75 299 ARG A C 1
ATOM 2277 O O . ARG A 1 299 ? 7.738 -38.591 -13.115 1.00 32.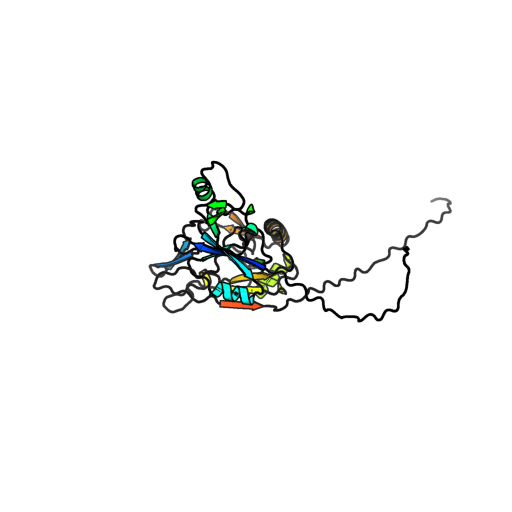75 299 ARG A O 1
ATOM 2284 N N . GLY A 1 300 ? 6.965 -38.821 -11.010 1.00 30.11 300 GLY A N 1
ATOM 2285 C CA . GLY A 1 300 ? 8.138 -39.481 -10.468 1.00 30.11 300 GLY A CA 1
ATOM 2286 C C . GLY A 1 300 ? 8.248 -40.839 -11.144 1.00 30.11 300 GLY A C 1
ATOM 2287 O O . GLY A 1 300 ? 7.450 -41.736 -10.881 1.00 30.11 300 GLY A O 1
ATOM 2288 N N . GLY A 1 301 ? 9.203 -40.964 -12.063 1.00 27.88 301 GLY A N 1
ATOM 2289 C CA . GLY A 1 301 ? 9.651 -42.253 -12.555 1.00 27.88 301 GLY A CA 1
ATOM 2290 C C . GLY A 1 301 ? 10.233 -43.010 -11.373 1.00 27.88 301 GLY A C 1
ATOM 2291 O O . GLY A 1 301 ? 11.356 -42.749 -10.956 1.00 27.88 301 GLY A O 1
ATOM 2292 N N . CYS A 1 302 ? 9.437 -43.913 -10.812 1.00 27.44 302 CYS A N 1
ATOM 2293 C CA . CYS A 1 302 ? 9.884 -44.924 -9.874 1.00 27.44 302 CYS A CA 1
ATOM 2294 C C . CYS A 1 302 ? 10.945 -45.768 -10.595 1.00 27.44 302 CYS A C 1
ATOM 2296 O O . CYS A 1 302 ? 10.619 -46.598 -11.439 1.00 27.44 302 CYS A O 1
ATOM 2298 N N . HIS A 1 303 ? 12.225 -45.496 -10.345 1.00 30.83 303 HIS A N 1
ATOM 2299 C CA . HIS A 1 303 ? 13.288 -46.445 -10.649 1.00 30.83 303 HIS A CA 1
ATOM 2300 C C . HIS A 1 303 ? 13.326 -47.437 -9.494 1.00 30.83 303 HIS A C 1
ATOM 2302 O O . HIS A 1 303 ? 13.898 -47.187 -8.436 1.00 30.83 303 HIS A O 1
ATOM 2308 N N . SER A 1 304 ? 12.633 -48.550 -9.706 1.00 29.91 304 SER A N 1
ATOM 2309 C CA . SER A 1 304 ? 12.786 -49.781 -8.950 1.00 29.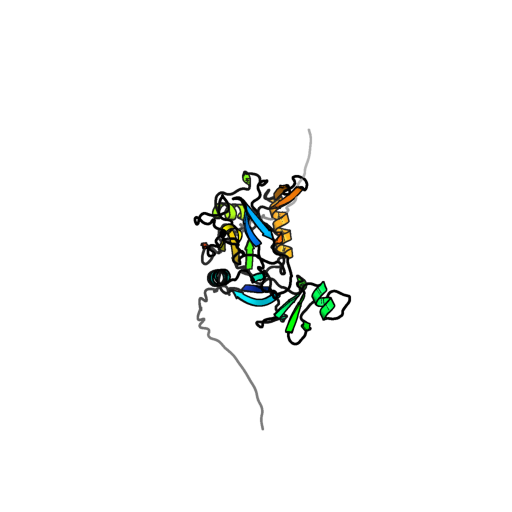91 304 SER A CA 1
ATOM 2310 C C . SER A 1 304 ? 14.254 -50.209 -8.980 1.00 29.91 304 SER A C 1
ATOM 2312 O O . SER A 1 304 ? 14.759 -50.630 -10.020 1.00 29.91 304 SER A O 1
ATOM 2314 N N . ILE A 1 305 ? 14.930 -50.092 -7.840 1.00 32.44 305 ILE A N 1
ATOM 2315 C CA . ILE A 1 305 ? 16.207 -50.756 -7.579 1.00 32.44 305 ILE A CA 1
ATOM 2316 C C . ILE A 1 305 ? 15.876 -52.234 -7.320 1.00 32.44 305 ILE A C 1
ATOM 2318 O O . ILE A 1 305 ? 15.147 -52.513 -6.363 1.00 32.44 305 ILE A O 1
ATOM 2322 N N . PRO A 1 306 ? 16.349 -53.196 -8.133 1.00 30.11 306 PRO A N 1
ATOM 2323 C CA . PRO A 1 306 ? 16.157 -54.598 -7.819 1.00 30.11 306 PRO A CA 1
ATOM 2324 C C . PRO A 1 306 ? 17.123 -55.008 -6.707 1.00 30.11 306 PRO A C 1
ATOM 2326 O O . PRO A 1 306 ? 18.342 -54.887 -6.824 1.00 30.11 306 PRO A O 1
ATOM 2329 N N . CYS A 1 307 ? 16.536 -55.504 -5.624 1.00 27.27 307 CYS A N 1
ATOM 2330 C CA . CYS A 1 307 ? 17.207 -56.206 -4.545 1.00 27.27 307 CYS A CA 1
ATOM 2331 C C . CYS A 1 307 ? 17.800 -57.509 -5.114 1.00 27.27 307 CYS A C 1
ATOM 2333 O O . CYS A 1 307 ? 17.047 -58.393 -5.522 1.00 27.27 307 CYS A O 1
ATOM 2335 N N . GLN A 1 308 ? 19.130 -57.616 -5.198 1.00 30.58 308 GLN A N 1
ATOM 2336 C CA . GLN A 1 308 ? 19.797 -58.883 -5.498 1.00 30.58 308 GLN A CA 1
ATOM 2337 C C . GLN A 1 308 ? 20.052 -59.640 -4.197 1.00 30.58 308 GLN A C 1
ATOM 2339 O O . GLN A 1 308 ? 20.771 -59.192 -3.307 1.00 30.58 308 GLN A O 1
ATOM 2344 N N . THR A 1 309 ? 19.402 -60.791 -4.110 1.00 31.25 309 THR A N 1
ATOM 2345 C CA . THR A 1 309 ? 19.556 -61.820 -3.090 1.00 31.25 309 THR A CA 1
ATOM 2346 C C . THR A 1 309 ? 20.936 -62.470 -3.154 1.00 31.25 309 THR A C 1
ATOM 2348 O O . THR A 1 309 ? 21.399 -62.852 -4.228 1.00 31.25 309 THR A O 1
ATOM 2351 N N . HIS A 1 310 ? 21.536 -62.641 -1.977 1.00 31.67 310 HIS A N 1
ATOM 2352 C CA . HIS A 1 310 ? 22.674 -63.515 -1.700 1.00 31.67 310 HIS A CA 1
ATOM 2353 C C . HIS A 1 310 ? 22.466 -64.938 -2.240 1.00 31.67 310 HIS A C 1
ATOM 2355 O O . HIS A 1 310 ? 21.433 -65.550 -1.967 1.00 31.67 310 HIS A O 1
ATOM 2361 N N . GLN A 1 311 ? 23.492 -65.485 -2.895 1.00 32.78 311 GLN A N 1
ATOM 2362 C CA . GLN A 1 311 ? 23.832 -66.908 -2.826 1.00 32.78 311 GLN A CA 1
ATOM 2363 C C . GLN A 1 311 ? 25.354 -67.068 -2.721 1.00 32.78 311 GLN A C 1
ATOM 2365 O O . GLN A 1 311 ? 26.114 -66.370 -3.390 1.00 32.78 311 GLN A O 1
ATOM 2370 N N . ASP A 1 312 ? 25.737 -67.954 -1.805 1.00 30.66 312 ASP A N 1
ATOM 2371 C CA . ASP A 1 312 ? 27.082 -68.287 -1.343 1.00 30.66 312 ASP A CA 1
ATOM 2372 C C . ASP A 1 312 ? 27.851 -69.252 -2.269 1.00 30.66 312 ASP A C 1
ATOM 2374 O O . ASP A 1 312 ? 27.262 -69.897 -3.137 1.00 30.66 312 ASP A O 1
ATOM 2378 N N . HIS A 1 313 ? 29.142 -69.416 -1.930 1.00 30.23 313 HIS A N 1
ATOM 2379 C CA . HIS A 1 313 ? 30.113 -70.461 -2.324 1.00 30.23 313 HIS A CA 1
ATOM 2380 C C . HIS A 1 313 ? 30.799 -70.257 -3.696 1.00 30.23 313 HIS A C 1
ATOM 2382 O O . HIS A 1 313 ? 30.158 -69.942 -4.684 1.00 30.23 313 HIS A O 1
ATOM 2388 N N . ASP A 1 314 ? 32.123 -70.356 -3.878 1.00 29.80 314 ASP A N 1
ATOM 2389 C CA . ASP A 1 314 ? 33.168 -71.100 -3.168 1.00 29.80 314 ASP A CA 1
ATOM 2390 C C . ASP A 1 314 ? 34.572 -70.493 -3.428 1.00 29.80 314 ASP A C 1
ATOM 2392 O O . ASP A 1 314 ? 34.858 -69.944 -4.493 1.00 29.80 314 ASP A O 1
ATOM 2396 N N . HIS A 1 315 ? 35.484 -70.654 -2.465 1.00 33.94 315 HIS A N 1
ATOM 2397 C CA . HIS A 1 315 ? 36.943 -70.557 -2.659 1.00 33.94 315 HIS A CA 1
ATOM 2398 C C . HIS A 1 315 ? 37.438 -71.836 -3.376 1.00 33.94 315 HIS A C 1
ATOM 2400 O O . HIS A 1 315 ? 36.850 -72.885 -3.112 1.00 33.94 315 HIS A O 1
ATOM 2406 N N . PRO A 1 316 ? 38.545 -71.849 -4.167 1.00 39.53 316 PRO A N 1
ATOM 2407 C CA . PRO A 1 316 ? 39.882 -71.665 -3.583 1.00 39.53 316 PRO A CA 1
ATOM 2408 C C . PRO A 1 316 ? 41.033 -71.158 -4.502 1.00 39.53 316 PRO A C 1
ATOM 2410 O O . PRO A 1 316 ? 41.085 -71.370 -5.703 1.00 39.53 316 PRO A O 1
ATOM 2413 N N . GLN A 1 317 ? 42.048 -70.612 -3.821 1.00 32.44 317 GLN A N 1
ATOM 2414 C CA . GLN A 1 317 ? 43.498 -70.817 -4.006 1.00 32.44 317 GLN A CA 1
ATOM 2415 C C . GLN A 1 317 ? 44.315 -70.310 -5.226 1.00 32.44 317 GLN A C 1
ATOM 2417 O O . GLN A 1 317 ? 44.217 -70.787 -6.346 1.00 32.44 317 GLN A O 1
ATOM 2422 N N . ARG A 1 318 ? 45.375 -69.585 -4.811 1.00 29.81 318 ARG A N 1
ATOM 2423 C CA . ARG A 1 318 ? 46.819 -69.723 -5.128 1.00 29.81 318 ARG A CA 1
ATOM 2424 C C . ARG A 1 318 ? 47.435 -68.935 -6.298 1.00 29.81 318 ARG A C 1
ATOM 2426 O O . ARG A 1 318 ? 47.296 -69.286 -7.456 1.00 29.81 318 ARG A O 1
ATOM 2433 N N . ARG A 1 319 ? 48.362 -68.063 -5.865 1.00 37.38 319 ARG A N 1
ATOM 2434 C CA . ARG A 1 319 ? 49.762 -67.884 -6.313 1.00 37.38 319 ARG A CA 1
ATOM 2435 C C . ARG A 1 319 ? 49.989 -67.579 -7.801 1.00 37.38 319 ARG A C 1
ATOM 2437 O O . ARG A 1 319 ? 50.009 -68.494 -8.615 1.00 37.38 319 ARG A O 1
ATOM 2444 N N . ARG A 1 320 ? 50.475 -66.371 -8.080 1.00 42.31 320 ARG A N 1
ATOM 2445 C CA . ARG A 1 320 ? 51.911 -66.038 -8.131 1.00 42.31 320 ARG A CA 1
ATOM 2446 C C . ARG A 1 320 ? 52.097 -64.549 -7.882 1.00 42.31 320 ARG A C 1
ATOM 2448 O O . ARG A 1 320 ? 51.149 -63.803 -8.195 1.00 42.31 320 ARG A O 1
#

Radius of gyration: 28.3 Å; chains: 1; bounding box: 101×98×51 Å